Protein AF-A0AA89C8Y2-F1 (afdb_monome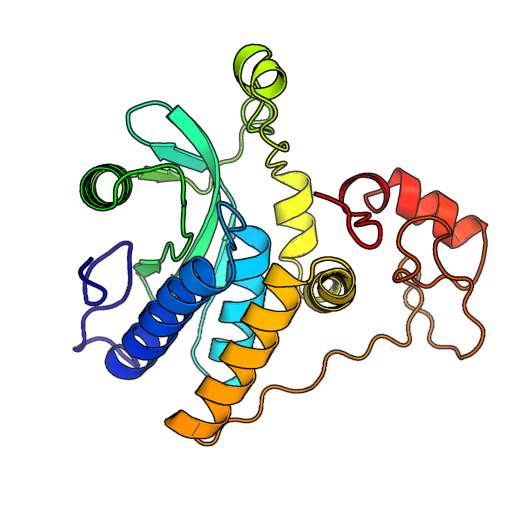r_lite)

InterPro domains:
  IPR002893 Zinc finger, MYND-type [PF01753] (184-223)
  IPR002893 Zinc finger, MYND-type [PS01360] (184-223)
  IPR002893 Zinc finger, MYND-type [PS50865] (184-223)

pLDDT: mean 87.81, std 13.26, range [38.62, 98.56]

Secondary structure (DSSP, 8-state):
--TTSTTT---TTSTTHHHHHHHHHHHHHHHHHTT--S-HHHHHHHHHHHHHHTT---EEEEEEEEETTEEEEEEEEEETTEEE-----TTS-HHHHHHHHHT-EEE----GGGSBS-SHHHHTTT----BHHHHHHHTSHHHHHHHHHHGGG-HHHHHHHHHHHHHHHHHH-PPPPP----B-TTT--B-S-PEEPTTTS--EESSHHHHHHHIIIIIHHH---TT--

Foldseek 3Di:
DDQCDPQQHHNPPDVCRVVGSVLLVLLLVLCVVLVVAPVQLLSVLLVVLLCVLVVFDKAKAWDWKQFPNDIATGIWMDRPNYTYRSGHHPVADPVRVVVRRVPMDDDSDHDPVRQWPDDPVSVVVVDQIPGVVCSVQCRPPLNSLVLLLLCVQVVSSVSSSVVSQVCSCVPPVGHRDDRDDQAQPQPRDGDDDWDADPFQSRHTHPDPVSVVVCCVVPCVPVRRGRPDD

Sequence (229 aa):
MNFNKFPFGLPEKERDGIQVTRILRRSFELQAQNNVSNACGFVNIILMRCFEASEIEVQSVYGTVDLCGLQMPHVWLRIHDHIVDNTYCEDIPTDMFIMMKEGAKYGDEIRESQLYLGDQVTQNAGIDDHNIRIFQWMLRPENSQKCLHLLKNKIQLRRYFEEMCIFMKKQFGIDIPEVTYKKCWACEKIGDDFKVCGKCKIAKYCSRNCQRNDWKQLHKEICLAPNSW

Radius of gyration: 17.88 Å; chains: 1; bounding box: 48×31×51 Å

Organism: Pinctada imbricata (NCBI:txid66713)

Structure (mmCIF, N/CA/C/O backbone):
data_AF-A0AA89C8Y2-F1
#
_entry.id   AF-A0AA89C8Y2-F1
#
loop_
_atom_site.group_PDB
_atom_site.id
_atom_site.type_symbol
_atom_site.label_atom_id
_atom_site.label_alt_id
_atom_site.label_comp_id
_atom_site.label_asym_id
_atom_site.label_entity_id
_atom_site.label_seq_id
_atom_site.pdbx_PDB_ins_code
_atom_site.Cartn_x
_atom_site.Cartn_y
_atom_site.Cartn_z
_atom_site.occupancy
_atom_site.B_iso_or_equiv
_atom_site.auth_seq_id
_atom_site.auth_comp_id
_atom_site.auth_asym_id
_atom_site.auth_atom_id
_atom_site.pdbx_PDB_model_num
ATOM 1 N N . MET A 1 1 ? 13.429 4.222 -15.329 1.00 82.94 1 MET A N 1
ATOM 2 C CA . MET A 1 1 ? 12.976 2.934 -14.758 1.00 82.94 1 MET A CA 1
ATOM 3 C C . MET A 1 1 ? 12.195 2.161 -15.810 1.00 82.94 1 MET A C 1
ATOM 5 O O . MET A 1 1 ? 11.358 2.762 -16.476 1.00 82.94 1 MET A O 1
ATOM 9 N N . ASN A 1 2 ? 12.488 0.872 -16.003 1.00 86.69 2 ASN A N 1
ATOM 10 C CA . ASN A 1 2 ? 11.806 0.041 -16.997 1.00 86.69 2 ASN A CA 1
ATOM 11 C C . ASN A 1 2 ? 10.760 -0.854 -16.316 1.00 86.69 2 ASN A C 1
ATOM 13 O O . ASN A 1 2 ? 11.114 -1.863 -15.718 1.00 86.69 2 ASN A O 1
ATOM 17 N N . PHE A 1 3 ? 9.481 -0.492 -16.435 1.00 88.25 3 PHE A N 1
ATOM 18 C CA . PHE A 1 3 ? 8.366 -1.254 -15.856 1.00 88.25 3 PHE A CA 1
ATOM 19 C C . PHE A 1 3 ? 8.020 -2.535 -16.632 1.00 88.25 3 PHE A C 1
ATOM 21 O O . PHE A 1 3 ? 7.189 -3.301 -16.172 1.00 88.25 3 PHE A O 1
ATOM 28 N N . ASN A 1 4 ? 8.681 -2.804 -17.762 1.00 83.12 4 ASN A N 1
ATOM 29 C CA . ASN A 1 4 ? 8.547 -4.067 -18.496 1.00 83.12 4 ASN A CA 1
ATOM 30 C C . ASN A 1 4 ? 9.551 -5.134 -18.014 1.00 83.12 4 ASN A C 1
ATOM 32 O O . ASN A 1 4 ? 9.764 -6.146 -18.682 1.00 83.12 4 ASN A O 1
ATOM 36 N N . LYS A 1 5 ? 10.229 -4.875 -16.889 1.00 85.06 5 LYS A N 1
ATOM 37 C CA . LYS A 1 5 ? 11.310 -5.689 -16.330 1.00 85.06 5 LYS A CA 1
ATOM 38 C C . LYS A 1 5 ? 11.175 -5.786 -14.805 1.00 85.06 5 LYS A C 1
ATOM 40 O O . LYS A 1 5 ? 10.811 -4.823 -14.130 1.00 85.06 5 LYS A O 1
ATOM 45 N N . PHE A 1 6 ? 11.572 -6.941 -14.277 1.00 78.75 6 PHE A N 1
ATOM 46 C CA . PHE A 1 6 ? 11.796 -7.182 -12.852 1.00 78.75 6 PHE A CA 1
ATOM 47 C C . PHE A 1 6 ? 12.869 -6.237 -12.251 1.00 78.75 6 PHE A C 1
ATOM 49 O O . PHE A 1 6 ? 13.898 -6.017 -12.897 1.00 78.75 6 PHE A O 1
ATOM 56 N N . PRO A 1 7 ? 12.700 -5.729 -11.013 1.00 85.88 7 PRO A N 1
ATOM 57 C CA . PRO A 1 7 ? 11.555 -5.913 -10.108 1.00 85.88 7 PRO A CA 1
ATOM 58 C C . PRO A 1 7 ? 10.440 -4.872 -10.282 1.00 85.88 7 PRO A C 1
ATOM 60 O O . PRO A 1 7 ? 9.533 -4.810 -9.463 1.00 85.88 7 PRO A O 1
ATOM 63 N N . PHE A 1 8 ? 10.484 -4.016 -11.302 1.00 90.06 8 PHE A N 1
ATOM 64 C CA . PHE A 1 8 ? 9.584 -2.858 -11.385 1.00 90.06 8 PHE A CA 1
ATOM 65 C C . PHE A 1 8 ? 8.209 -3.179 -11.984 1.00 90.06 8 PHE A C 1
ATOM 67 O O . PHE A 1 8 ? 7.240 -2.478 -11.690 1.00 90.06 8 PHE A O 1
ATOM 74 N N . GLY A 1 9 ? 8.107 -4.220 -12.811 1.00 90.19 9 GLY A N 1
ATOM 75 C CA . GLY A 1 9 ? 6.840 -4.690 -13.368 1.00 90.19 9 GLY A CA 1
ATOM 76 C C . GLY A 1 9 ? 6.978 -5.962 -14.198 1.00 90.19 9 GLY A C 1
ATOM 77 O O . GLY A 1 9 ? 7.887 -6.760 -13.960 1.00 90.19 9 GLY A O 1
ATOM 78 N N . LEU A 1 10 ? 6.059 -6.164 -15.145 1.00 91.38 10 LEU A N 1
ATOM 79 C CA . LEU A 1 10 ? 5.932 -7.399 -15.921 1.00 91.38 10 LEU A CA 1
ATOM 80 C C . LEU A 1 10 ? 6.263 -7.175 -17.401 1.00 91.38 10 LEU A C 1
ATOM 82 O O . LEU A 1 10 ? 5.907 -6.130 -17.953 1.00 91.38 10 LEU A O 1
ATOM 86 N N . PRO A 1 11 ? 6.880 -8.153 -18.087 1.00 90.62 11 PRO A N 1
ATOM 87 C CA . PRO A 1 11 ? 6.985 -8.118 -19.541 1.00 90.62 11 PRO A CA 1
ATOM 88 C C . PRO A 1 11 ? 5.600 -8.004 -20.198 1.00 90.62 11 PRO A C 1
ATOM 90 O O . PRO A 1 11 ? 4.658 -8.675 -19.794 1.00 90.62 11 PRO A O 1
ATOM 93 N N . GLU A 1 12 ? 5.474 -7.206 -21.262 1.00 91.25 12 GLU A N 1
ATOM 94 C CA . GLU A 1 12 ? 4.179 -6.965 -21.936 1.00 91.25 12 GLU A CA 1
ATOM 95 C C . GLU A 1 12 ? 3.529 -8.232 -22.507 1.00 91.25 12 GLU A C 1
ATOM 97 O O . GLU A 1 12 ? 2.313 -8.286 -22.661 1.00 91.25 12 GLU A O 1
ATOM 102 N N . LYS A 1 13 ? 4.348 -9.241 -22.819 1.00 91.50 13 LYS A N 1
ATOM 103 C CA . LYS A 1 13 ? 3.910 -10.547 -23.321 1.00 91.50 13 LYS A CA 1
ATOM 104 C C . LYS A 1 13 ? 3.278 -11.441 -22.248 1.00 91.50 13 LYS A C 1
ATOM 106 O O . LYS A 1 13 ? 2.675 -12.447 -22.608 1.00 91.50 13 LYS A O 1
ATOM 111 N N . GLU A 1 14 ? 3.466 -11.121 -20.968 1.00 92.44 14 GLU A N 1
ATOM 112 C CA . GLU A 1 14 ? 2.855 -11.878 -19.879 1.00 92.44 14 GLU A CA 1
ATOM 113 C C . GLU A 1 14 ? 1.355 -11.609 -19.815 1.00 92.44 14 GLU A C 1
ATOM 115 O O . GLU A 1 14 ? 0.862 -10.557 -20.239 1.00 92.44 14 GLU A O 1
ATOM 120 N N . ARG A 1 15 ? 0.622 -12.557 -19.231 1.00 91.38 15 ARG A N 1
ATOM 121 C CA . ARG A 1 15 ? -0.800 -12.378 -18.945 1.00 91.38 15 ARG A CA 1
ATOM 122 C C . ARG A 1 15 ? -0.998 -11.107 -18.110 1.00 91.38 15 ARG A C 1
ATOM 124 O O . ARG A 1 15 ? -0.345 -10.922 -17.086 1.00 91.38 15 ARG A O 1
ATOM 131 N N . ASP A 1 16 ? -1.890 -10.235 -18.576 1.00 93.94 16 ASP A N 1
ATOM 132 C CA . ASP A 1 16 ? -2.205 -8.928 -17.980 1.00 93.94 16 ASP A CA 1
ATOM 133 C C . ASP A 1 16 ? -1.027 -7.929 -17.949 1.00 93.94 16 ASP A C 1
ATOM 135 O O . ASP A 1 16 ? -1.159 -6.833 -17.401 1.00 93.94 16 ASP A O 1
ATOM 139 N N . GLY A 1 17 ? 0.109 -8.247 -18.588 1.00 93.69 17 GLY A N 1
ATOM 140 C CA . GLY A 1 17 ? 1.365 -7.500 -18.475 1.00 93.69 17 GLY A CA 1
ATOM 141 C C . GLY A 1 17 ? 1.232 -6.015 -18.813 1.00 93.69 17 GLY A C 1
ATOM 142 O O . GLY A 1 17 ? 1.700 -5.163 -18.061 1.00 93.69 17 GLY A O 1
ATOM 143 N N . ILE A 1 18 ? 0.508 -5.672 -19.885 1.00 95.00 18 ILE A N 1
ATOM 144 C CA . ILE A 1 18 ? 0.257 -4.271 -20.269 1.00 95.00 18 ILE A CA 1
ATOM 145 C C . ILE A 1 18 ? -0.523 -3.522 -19.177 1.00 95.00 18 ILE A C 1
ATOM 147 O O . ILE A 1 18 ? -0.172 -2.393 -18.823 1.00 95.00 18 ILE A O 1
ATOM 151 N N . GLN A 1 19 ? -1.589 -4.124 -18.641 1.00 96.31 19 GLN A N 1
ATOM 152 C CA . GLN A 1 19 ? -2.424 -3.495 -17.616 1.00 96.31 19 GLN A CA 1
ATOM 153 C C . GLN A 1 19 ? -1.658 -3.356 -16.299 1.00 96.31 19 GLN A C 1
ATOM 155 O O . GLN A 1 19 ? -1.618 -2.261 -15.734 1.00 96.31 19 GLN A O 1
ATOM 160 N N . VAL A 1 20 ? -0.985 -4.424 -15.860 1.00 96.50 20 VAL A N 1
ATOM 161 C CA . VAL A 1 20 ? -0.157 -4.440 -14.648 1.00 96.50 20 VAL A CA 1
ATOM 162 C C . VAL A 1 20 ? 0.926 -3.367 -14.718 1.00 96.50 20 VAL A C 1
ATOM 164 O O . VAL A 1 20 ? 1.011 -2.524 -13.827 1.00 96.50 20 VAL A O 1
ATOM 167 N N . THR A 1 21 ? 1.688 -3.308 -15.809 1.00 95.69 21 THR A N 1
ATOM 168 C CA . THR A 1 21 ? 2.731 -2.294 -16.020 1.00 95.69 21 THR A CA 1
ATOM 169 C C . THR A 1 21 ? 2.174 -0.873 -15.966 1.00 95.69 21 THR A C 1
ATOM 171 O O . THR A 1 21 ? 2.805 0.014 -15.385 1.00 95.69 21 THR A O 1
ATOM 174 N N . ARG A 1 22 ? 0.982 -0.623 -16.529 1.00 97.19 22 ARG A N 1
ATOM 175 C CA . ARG A 1 22 ? 0.342 0.703 -16.458 1.00 97.19 22 ARG A CA 1
ATOM 176 C C . ARG A 1 22 ? -0.067 1.071 -15.031 1.00 97.19 22 ARG A C 1
ATOM 178 O O . ARG A 1 22 ? 0.151 2.215 -14.636 1.00 97.19 22 ARG A O 1
ATOM 185 N N . ILE A 1 23 ? -0.613 0.126 -14.264 1.00 98.19 23 ILE A N 1
ATOM 186 C CA . ILE A 1 23 ? -0.983 0.329 -12.854 1.00 98.19 23 ILE A CA 1
ATOM 187 C C . ILE A 1 23 ? 0.263 0.609 -12.007 1.00 98.19 23 ILE A C 1
ATOM 189 O O . ILE A 1 23 ? 0.304 1.608 -11.290 1.00 98.19 23 ILE A O 1
ATOM 193 N N . LEU A 1 24 ? 1.301 -0.222 -12.133 1.00 97.62 24 LEU A N 1
ATOM 194 C CA . LEU A 1 24 ? 2.548 -0.101 -11.373 1.00 97.62 24 LEU A CA 1
ATOM 195 C C . LEU A 1 24 ? 3.297 1.195 -11.681 1.00 97.62 24 LEU A C 1
ATOM 197 O O . LEU A 1 24 ? 3.776 1.860 -10.763 1.00 97.62 24 LEU A O 1
ATOM 201 N N . ARG A 1 25 ? 3.373 1.586 -12.958 1.00 97.12 25 ARG A N 1
ATOM 202 C CA . ARG A 1 25 ? 3.985 2.859 -13.351 1.00 97.12 25 ARG A CA 1
ATOM 203 C C . ARG A 1 25 ? 3.249 4.030 -12.719 1.00 97.12 25 ARG A C 1
ATOM 205 O O . ARG A 1 25 ? 3.882 4.896 -12.120 1.00 97.12 25 ARG A O 1
ATOM 212 N N . ARG A 1 26 ? 1.916 4.041 -12.821 1.00 98.25 26 ARG A N 1
ATOM 213 C CA . ARG A 1 26 ? 1.128 5.136 -12.261 1.00 98.25 26 ARG A CA 1
ATOM 214 C C . ARG A 1 26 ? 1.252 5.203 -10.746 1.00 98.25 26 ARG A C 1
ATOM 216 O O . ARG A 1 26 ? 1.393 6.292 -10.203 1.00 98.25 26 ARG A O 1
ATOM 223 N N . SER A 1 27 ? 1.214 4.056 -10.077 1.00 98.19 27 SER A N 1
ATOM 224 C CA . SER A 1 27 ? 1.409 3.983 -8.634 1.00 98.19 27 SER A CA 1
ATOM 225 C C . SER A 1 27 ? 2.745 4.596 -8.218 1.00 98.19 27 SER A C 1
ATOM 227 O O . SER A 1 27 ? 2.766 5.449 -7.334 1.00 98.19 27 SER A O 1
ATOM 229 N N . PHE A 1 28 ? 3.836 4.248 -8.903 1.00 96.62 28 PHE A N 1
ATOM 230 C CA . PHE A 1 28 ? 5.165 4.789 -8.618 1.00 96.62 28 PHE A CA 1
ATOM 231 C C . PHE A 1 28 ? 5.242 6.313 -8.821 1.00 96.62 28 PHE A C 1
ATOM 233 O O . PHE A 1 28 ? 5.772 7.032 -7.977 1.00 96.62 28 PHE A O 1
ATOM 240 N N . GLU A 1 29 ? 4.666 6.834 -9.910 1.00 96.81 29 GLU A N 1
ATOM 241 C CA . GLU A 1 29 ? 4.583 8.282 -10.161 1.00 96.81 29 GLU A CA 1
ATOM 242 C C . GLU A 1 29 ? 3.800 9.015 -9.066 1.00 96.81 29 GLU A C 1
ATOM 244 O O . GLU A 1 29 ? 4.216 10.079 -8.606 1.00 96.81 29 GLU A O 1
ATOM 249 N N . LEU A 1 30 ? 2.660 8.454 -8.651 1.00 98.06 30 LEU A N 1
ATOM 250 C CA . LEU A 1 30 ? 1.815 9.056 -7.626 1.00 98.06 30 LEU A CA 1
ATOM 251 C C . LEU A 1 30 ? 2.454 8.996 -6.240 1.00 98.06 30 LEU A C 1
ATOM 253 O O . LEU A 1 30 ? 2.223 9.903 -5.443 1.00 98.06 30 LEU A O 1
ATOM 257 N N . GLN A 1 31 ? 3.265 7.975 -5.954 1.00 96.44 31 GLN A N 1
ATOM 258 C CA . GLN A 1 31 ? 4.054 7.938 -4.727 1.00 96.44 31 GLN A CA 1
ATOM 259 C C . GLN A 1 31 ? 4.996 9.142 -4.657 1.00 96.44 31 GLN A C 1
ATOM 261 O O . GLN A 1 31 ? 4.961 9.876 -3.672 1.00 96.44 31 GLN A O 1
ATOM 266 N N . ALA A 1 32 ? 5.754 9.404 -5.725 1.00 94.62 32 ALA A N 1
ATOM 267 C C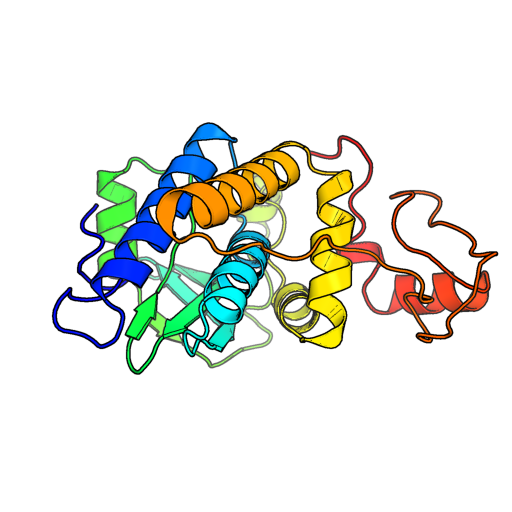A . ALA A 1 32 ? 6.638 10.565 -5.797 1.00 94.62 32 ALA A CA 1
ATOM 268 C C . ALA A 1 32 ? 5.865 11.894 -5.705 1.00 94.62 32 ALA A C 1
ATOM 270 O O . ALA A 1 32 ? 6.230 12.767 -4.928 1.00 94.62 32 ALA A O 1
ATOM 271 N N . GLN A 1 33 ? 4.750 12.040 -6.430 1.00 96.56 33 GLN A N 1
ATOM 272 C CA . GLN A 1 33 ? 3.933 13.268 -6.420 1.00 96.56 33 GLN A CA 1
ATOM 273 C C . GLN A 1 33 ? 3.308 13.580 -5.055 1.00 96.56 33 GLN A C 1
ATOM 275 O O . GLN A 1 33 ? 3.073 14.744 -4.732 1.00 96.56 33 GLN A O 1
ATOM 280 N N . ASN A 1 34 ? 3.016 12.546 -4.264 1.00 94.12 34 ASN A N 1
ATOM 281 C CA . ASN A 1 34 ? 2.391 12.686 -2.954 1.00 94.12 34 ASN A CA 1
ATOM 282 C C . ASN A 1 34 ? 3.391 12.599 -1.794 1.00 94.12 34 ASN A C 1
ATOM 284 O O . ASN A 1 34 ? 2.948 12.619 -0.647 1.00 94.12 34 ASN A O 1
ATOM 288 N N . ASN A 1 35 ? 4.701 12.520 -2.054 1.00 91.56 35 ASN A N 1
ATOM 289 C CA . ASN A 1 35 ? 5.744 12.316 -1.040 1.00 91.56 35 ASN A CA 1
ATOM 290 C C . ASN A 1 35 ? 5.492 11.054 -0.189 1.00 91.56 35 ASN A C 1
ATOM 292 O O . ASN A 1 35 ? 5.562 11.067 1.041 1.00 91.56 35 ASN A O 1
ATOM 296 N N . VAL A 1 36 ? 5.124 9.954 -0.848 1.00 91.06 36 VAL A N 1
ATOM 297 C CA . VAL A 1 36 ? 4.985 8.625 -0.241 1.00 91.06 36 VAL A CA 1
ATOM 298 C C . VAL A 1 36 ? 6.297 7.871 -0.448 1.00 91.06 36 VAL A C 1
ATOM 300 O O . VAL A 1 36 ? 6.448 7.108 -1.398 1.00 91.06 36 VAL A O 1
ATOM 303 N N . SER A 1 37 ? 7.259 8.114 0.439 1.00 90.12 37 SER A N 1
ATOM 304 C CA . SER A 1 37 ? 8.569 7.454 0.440 1.00 90.12 37 SER A CA 1
ATOM 305 C C . SER A 1 37 ? 8.587 6.284 1.427 1.00 90.12 37 SER A C 1
ATOM 307 O O . SER A 1 37 ? 8.000 6.365 2.505 1.00 90.12 37 SER A O 1
ATOM 309 N N . ASN A 1 38 ? 9.250 5.186 1.055 1.00 88.38 38 ASN A N 1
ATOM 310 C CA . ASN A 1 38 ? 9.541 4.034 1.914 1.00 88.38 38 ASN A CA 1
ATOM 311 C C . ASN A 1 38 ? 8.311 3.396 2.609 1.00 88.38 38 ASN A C 1
ATOM 313 O O . ASN A 1 38 ? 8.406 2.821 3.691 1.00 88.38 38 ASN A O 1
ATOM 317 N N . ALA A 1 39 ? 7.135 3.468 1.977 1.00 89.88 39 ALA A N 1
ATOM 318 C CA . ALA A 1 39 ? 5.861 3.019 2.547 1.00 89.88 39 ALA A CA 1
ATOM 319 C C . ALA A 1 39 ? 5.381 1.671 1.970 1.00 89.88 39 ALA A C 1
ATOM 321 O O . ALA A 1 39 ? 4.192 1.504 1.675 1.00 89.88 39 ALA A O 1
ATOM 322 N N . CYS A 1 40 ? 6.293 0.707 1.792 1.00 92.25 40 CYS A N 1
ATOM 323 C CA . CYS A 1 40 ? 6.055 -0.534 1.040 1.00 92.25 40 CYS A CA 1
ATOM 324 C C . CYS A 1 40 ? 4.792 -1.298 1.477 1.00 92.25 40 CYS A C 1
ATOM 326 O O . CYS A 1 40 ? 4.032 -1.750 0.621 1.00 92.25 40 CYS A O 1
ATOM 328 N N . GLY A 1 41 ? 4.494 -1.367 2.779 1.00 91.56 41 GLY A N 1
ATOM 329 C CA . GLY A 1 41 ? 3.279 -2.010 3.290 1.00 91.56 41 GLY A CA 1
ATOM 330 C C . GLY A 1 41 ? 1.983 -1.345 2.805 1.00 91.56 41 GLY A C 1
ATOM 331 O O . GLY A 1 41 ? 1.081 -2.024 2.316 1.00 91.56 41 GLY A O 1
ATOM 332 N N . PHE A 1 42 ? 1.881 -0.014 2.886 1.00 92.25 42 PHE A N 1
ATOM 333 C CA . PHE A 1 42 ? 0.689 0.707 2.422 1.00 92.25 42 PHE A CA 1
ATOM 334 C C . PHE A 1 42 ? 0.570 0.717 0.899 1.00 92.25 42 PHE A C 1
ATOM 336 O O . PHE A 1 42 ? -0.533 0.555 0.375 1.00 92.25 42 PHE A O 1
ATOM 343 N N . VAL A 1 43 ? 1.696 0.858 0.195 1.00 95.06 43 VAL A N 1
ATOM 344 C CA . VAL A 1 43 ? 1.750 0.775 -1.270 1.00 95.06 43 VAL A CA 1
ATOM 345 C C . VAL A 1 43 ? 1.225 -0.578 -1.742 1.00 95.06 43 VAL A C 1
ATOM 347 O O . VAL A 1 43 ? 0.342 -0.611 -2.599 1.00 95.06 43 VAL A O 1
ATOM 350 N N . ASN A 1 44 ? 1.673 -1.675 -1.122 1.00 95.81 44 ASN A N 1
ATOM 351 C CA . ASN A 1 44 ? 1.188 -3.019 -1.428 1.00 95.81 44 ASN A CA 1
ATOM 352 C C . ASN A 1 44 ? -0.316 -3.161 -1.178 1.00 95.81 44 ASN A C 1
ATOM 354 O O . ASN A 1 44 ? -1.018 -3.652 -2.049 1.00 95.81 44 ASN A O 1
ATOM 358 N N . ILE A 1 45 ? -0.848 -2.690 -0.045 1.00 95.19 45 ILE A N 1
ATOM 359 C CA . ILE A 1 45 ? -2.294 -2.785 0.238 1.00 95.19 45 ILE A CA 1
ATOM 360 C C . ILE A 1 45 ? -3.132 -2.032 -0.806 1.00 95.19 45 ILE A C 1
ATOM 362 O O . ILE A 1 45 ? -4.186 -2.513 -1.225 1.00 95.19 45 ILE A O 1
ATOM 366 N N . ILE A 1 46 ? -2.673 -0.855 -1.235 1.00 96.19 46 ILE A N 1
ATOM 367 C CA . ILE A 1 46 ? -3.359 -0.054 -2.256 1.00 96.19 46 ILE A CA 1
ATOM 368 C C . ILE A 1 46 ? -3.290 -0.742 -3.626 1.00 96.19 46 ILE A C 1
ATOM 370 O O . ILE A 1 46 ? -4.296 -0.796 -4.332 1.00 96.19 46 ILE A O 1
ATOM 374 N N . LEU A 1 47 ? -2.138 -1.306 -3.993 1.00 97.31 47 LEU A N 1
ATOM 375 C CA . LEU A 1 47 ? -1.979 -2.051 -5.241 1.00 97.31 47 LEU A CA 1
ATOM 376 C C . LEU A 1 47 ? -2.799 -3.344 -5.257 1.00 97.31 47 LEU A C 1
ATOM 378 O O . LEU A 1 47 ? -3.487 -3.592 -6.242 1.00 97.31 47 LEU A O 1
ATOM 382 N N . MET A 1 48 ? -2.807 -4.110 -4.161 1.00 96.25 48 MET A N 1
ATOM 383 C CA . MET A 1 48 ? -3.652 -5.301 -3.999 1.00 96.25 48 MET A CA 1
ATOM 384 C C . MET A 1 48 ? -5.116 -4.970 -4.291 1.00 96.25 48 MET A C 1
ATOM 386 O O . MET A 1 48 ? -5.737 -5.642 -5.102 1.00 96.25 48 MET A O 1
ATOM 390 N N . ARG A 1 49 ? -5.641 -3.862 -3.748 1.00 95.75 49 ARG A N 1
ATOM 391 C CA . ARG A 1 49 ? -7.005 -3.388 -4.050 1.00 95.75 49 ARG A CA 1
ATOM 392 C C . ARG A 1 49 ? -7.233 -3.101 -5.532 1.00 95.75 49 ARG A C 1
ATOM 394 O O . ARG A 1 49 ? -8.312 -3.386 -6.044 1.00 95.75 49 ARG A O 1
ATOM 401 N N . CYS A 1 50 ? -6.252 -2.500 -6.204 1.00 97.69 50 CYS A N 1
ATOM 402 C CA . CYS A 1 50 ? -6.351 -2.198 -7.631 1.00 97.69 50 CYS A CA 1
ATOM 403 C C . CYS A 1 50 ? -6.379 -3.482 -8.469 1.00 97.69 50 CYS A C 1
ATOM 405 O O . CYS A 1 50 ? -7.182 -3.584 -9.395 1.00 97.69 50 CYS A O 1
ATOM 407 N N . PHE A 1 51 ? -5.530 -4.456 -8.138 1.00 97.25 51 PHE A N 1
ATOM 408 C CA . PHE A 1 51 ? -5.447 -5.732 -8.846 1.00 97.25 51 PHE A CA 1
ATOM 409 C C . PHE A 1 51 ? -6.648 -6.635 -8.565 1.00 97.25 51 PHE A C 1
ATOM 411 O O . PHE A 1 51 ? -7.236 -7.140 -9.515 1.00 97.25 51 PHE A O 1
ATOM 418 N N . GLU A 1 52 ? -7.099 -6.731 -7.311 1.00 95.25 52 GLU A N 1
ATOM 419 C CA . GLU A 1 52 ? -8.330 -7.437 -6.929 1.00 95.25 52 GLU A CA 1
ATOM 420 C C . GLU A 1 52 ? -9.545 -6.895 -7.695 1.00 95.25 52 GLU A C 1
ATOM 422 O O . GLU A 1 52 ? -10.304 -7.664 -8.277 1.00 95.25 52 GLU A O 1
ATOM 427 N N . ALA A 1 53 ? -9.707 -5.567 -7.759 1.00 96.81 53 ALA A N 1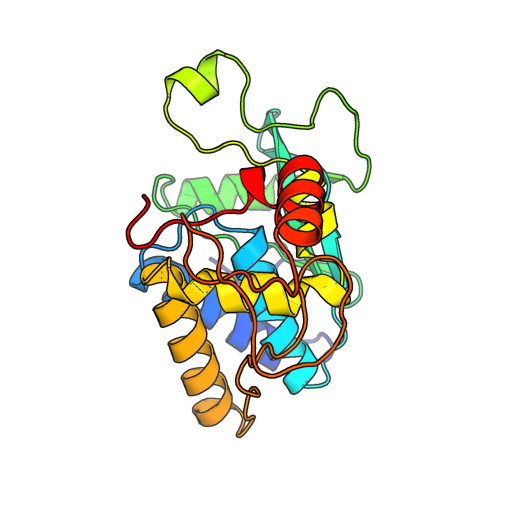
ATOM 428 C CA . ALA A 1 53 ? -10.792 -4.935 -8.515 1.00 96.81 53 ALA A CA 1
ATOM 429 C C . ALA A 1 53 ? -10.663 -5.117 -10.041 1.00 96.81 53 ALA A C 1
ATOM 431 O O . ALA A 1 53 ? -11.632 -4.904 -10.764 1.00 96.81 53 ALA A O 1
ATOM 432 N N . SER A 1 54 ? -9.474 -5.491 -10.520 1.00 97.00 54 SER A N 1
ATOM 433 C CA . SER A 1 54 ? -9.195 -5.803 -11.926 1.00 97.00 54 SER A CA 1
ATOM 434 C C . SER A 1 54 ? -9.216 -7.301 -12.223 1.00 97.00 54 SER A C 1
ATOM 436 O O . SER A 1 54 ? -8.860 -7.678 -13.333 1.00 97.00 54 SER A O 1
ATOM 438 N N . GLU A 1 55 ? -9.576 -8.143 -11.247 1.00 96.81 55 GLU A N 1
ATOM 439 C CA . GLU A 1 55 ? -9.543 -9.609 -11.360 1.00 96.81 55 GLU A CA 1
ATOM 440 C C . GLU A 1 55 ? -8.149 -10.168 -11.724 1.00 96.81 55 GLU A C 1
ATOM 442 O O . GLU A 1 55 ? -8.022 -11.259 -12.279 1.00 96.81 55 GLU A O 1
ATOM 447 N N . ILE A 1 56 ? -7.087 -9.424 -11.390 1.00 96.31 56 ILE A N 1
ATOM 448 C CA . ILE A 1 56 ? -5.695 -9.835 -11.592 1.00 96.31 56 ILE A CA 1
ATOM 449 C C . ILE A 1 56 ? -5.234 -10.594 -10.350 1.00 96.31 56 ILE A C 1
ATOM 451 O O . ILE A 1 56 ? -5.264 -10.066 -9.236 1.00 96.31 56 ILE A O 1
ATOM 455 N N . GLU A 1 57 ? -4.777 -11.829 -10.550 1.00 96.00 57 GLU A N 1
ATOM 456 C CA . GLU A 1 57 ? -4.230 -12.655 -9.479 1.00 96.00 57 GLU A CA 1
ATOM 457 C C . GLU A 1 57 ? -2.904 -12.075 -8.981 1.00 96.00 57 GLU A C 1
ATOM 459 O O . GLU A 1 57 ? -1.945 -11.900 -9.735 1.00 96.00 57 GLU A O 1
ATOM 464 N N . VAL A 1 58 ? -2.853 -11.765 -7.690 1.00 96.06 58 VAL A N 1
ATOM 465 C CA . VAL A 1 58 ? -1.674 -11.204 -7.040 1.00 96.06 58 VAL A CA 1
ATOM 466 C C . VAL A 1 58 ? -1.593 -11.693 -5.602 1.00 96.06 58 VAL A C 1
ATOM 468 O O . VAL A 1 58 ? -2.600 -11.836 -4.908 1.00 96.06 58 VAL A O 1
ATOM 471 N N . GLN A 1 59 ? -0.372 -11.920 -5.135 1.00 95.44 59 GLN A N 1
ATOM 472 C CA . GLN A 1 59 ? -0.074 -12.221 -3.747 1.00 95.44 59 GLN A CA 1
ATOM 473 C C . GLN A 1 59 ? 0.789 -11.107 -3.157 1.00 95.44 59 GLN A C 1
ATOM 475 O O . GLN A 1 59 ? 1.795 -10.715 -3.743 1.00 95.44 59 GLN A O 1
ATOM 480 N N . SER A 1 60 ? 0.436 -10.633 -1.965 1.00 93.88 60 SER A N 1
ATOM 481 C CA . SER A 1 60 ? 1.346 -9.810 -1.168 1.00 93.88 60 SER A CA 1
ATOM 482 C C . SER A 1 60 ? 2.282 -10.708 -0.363 1.00 93.88 60 SER A C 1
ATOM 484 O O . SER A 1 60 ? 1.830 -11.631 0.321 1.00 93.88 60 SER A O 1
ATOM 486 N N . VAL A 1 61 ? 3.581 -10.443 -0.455 1.00 93.62 61 VAL A N 1
ATOM 487 C CA . VAL A 1 61 ? 4.646 -11.205 0.197 1.00 93.62 61 VAL A CA 1
ATOM 488 C C . VAL A 1 61 ? 5.441 -10.261 1.089 1.00 93.62 61 VAL A C 1
ATOM 490 O O . VAL A 1 61 ? 5.743 -9.129 0.716 1.00 93.62 61 VAL A O 1
ATOM 493 N N . TYR A 1 62 ? 5.778 -10.728 2.284 1.00 91.44 62 TYR A N 1
ATOM 494 C CA . TYR A 1 62 ? 6.685 -10.048 3.196 1.00 91.44 62 TYR A CA 1
ATOM 495 C C . TYR A 1 62 ? 7.842 -10.982 3.528 1.00 91.44 62 TYR A C 1
ATOM 497 O O . TYR A 1 62 ? 7.670 -12.197 3.612 1.00 91.44 62 TYR A O 1
ATOM 505 N N . GLY A 1 63 ? 9.010 -10.403 3.751 1.00 91.25 63 GLY A N 1
ATOM 506 C CA . GLY A 1 63 ? 10.219 -11.153 4.045 1.00 91.25 63 GLY A CA 1
ATOM 507 C C . GLY A 1 63 ? 11.392 -10.203 4.167 1.00 91.25 63 GLY A C 1
ATOM 508 O O . GLY A 1 63 ? 11.238 -9.086 4.668 1.00 91.25 63 GLY A O 1
ATOM 509 N N . THR A 1 64 ? 12.551 -10.632 3.688 1.00 89.44 64 THR A N 1
ATOM 510 C CA . THR A 1 64 ? 13.760 -9.814 3.665 1.00 89.44 64 THR A CA 1
ATOM 511 C C . THR A 1 64 ? 14.168 -9.469 2.243 1.00 89.44 64 THR A C 1
ATOM 513 O O . THR A 1 64 ? 14.063 -10.286 1.328 1.00 89.44 64 THR A O 1
ATOM 516 N N . VAL A 1 65 ? 14.638 -8.241 2.054 1.00 89.31 65 VAL A N 1
ATOM 517 C CA . VAL A 1 65 ? 15.342 -7.826 0.842 1.00 89.31 65 VAL A CA 1
ATOM 518 C C . VAL A 1 65 ? 16.792 -7.534 1.203 1.00 89.31 65 VAL A C 1
ATOM 520 O O . VAL A 1 65 ? 17.064 -6.831 2.173 1.00 89.31 65 VAL A O 1
ATOM 523 N N . ASP A 1 66 ? 17.718 -8.106 0.444 1.00 89.75 66 ASP A N 1
ATOM 524 C CA . ASP A 1 66 ? 19.145 -7.805 0.494 1.00 89.75 66 ASP A CA 1
ATOM 525 C C . ASP A 1 66 ? 19.454 -6.771 -0.591 1.00 89.75 66 ASP A C 1
ATOM 527 O O . ASP A 1 66 ? 19.357 -7.060 -1.789 1.00 89.75 66 ASP A O 1
ATOM 531 N N . LEU A 1 67 ? 19.788 -5.558 -0.157 1.00 87.00 67 LEU A N 1
ATOM 532 C CA . LEU A 1 67 ? 20.213 -4.455 -1.006 1.00 87.00 67 LEU A CA 1
ATOM 533 C C . LEU A 1 67 ? 21.700 -4.206 -0.759 1.00 87.00 67 LEU A C 1
ATOM 535 O O . LEU A 1 67 ? 22.078 -3.568 0.221 1.00 87.00 67 LEU A O 1
ATOM 539 N N . CYS A 1 68 ? 22.549 -4.707 -1.657 1.00 85.62 68 CYS A N 1
ATOM 540 C CA . CYS A 1 68 ? 24.005 -4.536 -1.584 1.00 85.62 68 CYS A CA 1
ATOM 541 C C . CYS A 1 68 ? 24.630 -5.024 -0.256 1.00 85.62 68 CYS A C 1
ATOM 543 O O . CYS A 1 68 ? 25.554 -4.398 0.261 1.00 85.62 68 CYS A O 1
ATOM 545 N N . GLY A 1 69 ? 24.142 -6.138 0.297 1.00 82.12 69 GLY A N 1
ATOM 546 C CA . GLY A 1 69 ? 24.600 -6.728 1.558 1.00 82.12 69 GLY A CA 1
ATOM 547 C C . GLY A 1 69 ? 23.807 -6.272 2.786 1.00 82.12 69 GLY A C 1
ATOM 548 O O . GLY A 1 69 ? 23.994 -6.835 3.866 1.00 82.12 69 GLY A O 1
ATOM 549 N N . LEU A 1 70 ? 22.918 -5.283 2.643 1.00 82.56 70 LEU A N 1
ATOM 550 C CA . LEU A 1 70 ? 22.036 -4.832 3.714 1.00 82.56 70 LEU A CA 1
ATOM 551 C C . LEU A 1 70 ? 20.699 -5.569 3.639 1.00 82.56 70 LEU A C 1
ATOM 553 O O . LEU A 1 70 ? 19.901 -5.334 2.733 1.00 82.56 70 LEU A O 1
ATOM 557 N N . GLN A 1 71 ? 20.452 -6.439 4.616 1.00 83.81 71 GLN A N 1
ATOM 558 C CA . GLN A 1 71 ? 19.192 -7.166 4.745 1.00 83.81 71 GLN A CA 1
ATOM 559 C C . GLN A 1 71 ? 18.189 -6.369 5.575 1.00 83.81 71 GLN A C 1
ATOM 561 O O . GLN A 1 71 ? 18.486 -5.987 6.704 1.00 83.81 71 GLN A O 1
ATOM 566 N N . MET A 1 72 ? 16.990 -6.158 5.035 1.00 83.06 72 MET A N 1
ATOM 567 C CA . MET A 1 72 ? 15.923 -5.419 5.711 1.00 83.06 72 MET A CA 1
ATOM 568 C C . MET A 1 72 ? 14.546 -6.062 5.511 1.00 83.06 72 MET A C 1
ATOM 570 O O . MET A 1 72 ? 14.299 -6.634 4.444 1.00 83.06 72 MET A O 1
ATOM 574 N N . PRO A 1 73 ? 13.629 -5.953 6.494 1.00 87.31 73 PRO A N 1
ATOM 575 C CA . PRO A 1 73 ? 12.217 -6.263 6.305 1.00 87.31 73 PRO A CA 1
ATOM 576 C C . PRO A 1 73 ? 11.625 -5.498 5.136 1.00 87.31 73 PRO A C 1
ATOM 578 O O . PRO A 1 73 ? 11.768 -4.278 5.051 1.00 87.31 73 PRO A O 1
ATOM 581 N N . HIS A 1 74 ? 10.899 -6.195 4.270 1.00 91.25 74 HIS A N 1
ATOM 582 C CA . HIS A 1 74 ? 10.261 -5.559 3.126 1.00 91.25 74 HIS A CA 1
ATOM 583 C C . HIS A 1 74 ? 8.972 -6.257 2.713 1.00 91.25 74 HIS A C 1
ATOM 585 O O . HIS A 1 74 ? 8.689 -7.379 3.140 1.00 91.25 74 HIS A O 1
ATOM 591 N N . VAL A 1 75 ? 8.199 -5.570 1.873 1.00 92.19 75 VAL A N 1
ATOM 592 C CA . VAL A 1 75 ? 6.963 -6.078 1.278 1.00 92.19 75 VAL A CA 1
ATOM 593 C C . VAL A 1 75 ? 7.002 -5.872 -0.229 1.00 92.19 75 VAL A C 1
ATOM 595 O O . VAL A 1 75 ? 7.291 -4.774 -0.707 1.00 92.19 75 VAL A O 1
ATOM 598 N N . TRP A 1 76 ? 6.655 -6.911 -0.974 1.00 95.38 76 TRP A N 1
ATOM 599 C CA . TRP A 1 76 ? 6.557 -6.896 -2.428 1.00 95.38 76 TRP A CA 1
ATOM 600 C C . TRP A 1 76 ? 5.358 -7.720 -2.890 1.00 95.38 76 TRP A C 1
ATOM 602 O O . TRP A 1 76 ? 4.762 -8.482 -2.130 1.00 95.38 76 TRP A O 1
ATOM 612 N N . LEU A 1 77 ? 5.012 -7.575 -4.162 1.00 96.25 77 LEU A N 1
ATOM 613 C CA . LEU A 1 77 ? 3.976 -8.370 -4.802 1.00 96.25 77 LEU A CA 1
ATOM 614 C C . LEU A 1 77 ? 4.606 -9.564 -5.516 1.00 96.25 77 LEU A C 1
ATOM 616 O O . LEU A 1 77 ? 5.722 -9.483 -6.029 1.00 96.25 77 LEU A O 1
ATOM 620 N N . ARG A 1 78 ? 3.858 -10.657 -5.598 1.00 95.88 78 ARG A N 1
ATOM 621 C CA . ARG A 1 78 ? 4.097 -11.763 -6.518 1.00 95.88 78 ARG A CA 1
ATOM 622 C C . ARG A 1 78 ? 2.910 -11.824 -7.474 1.00 95.88 78 ARG A C 1
ATOM 624 O O . ARG A 1 78 ? 1.779 -12.015 -7.032 1.00 95.88 78 ARG A O 1
ATOM 631 N N . ILE A 1 79 ? 3.164 -11.579 -8.756 1.00 95.12 79 ILE A N 1
ATOM 632 C CA . ILE A 1 79 ? 2.160 -11.628 -9.826 1.00 95.12 79 ILE A CA 1
ATOM 633 C C . ILE A 1 79 ? 2.632 -12.699 -10.800 1.00 95.12 79 ILE A C 1
ATOM 635 O O . ILE A 1 79 ? 3.699 -12.553 -11.403 1.00 95.12 79 ILE A O 1
ATOM 639 N N . HIS A 1 80 ? 1.870 -13.789 -10.911 1.00 90.12 80 HIS A N 1
ATOM 640 C CA . HIS A 1 80 ? 2.335 -15.032 -11.537 1.00 90.12 80 HIS A CA 1
ATOM 641 C C . HIS A 1 80 ? 3.666 -15.480 -10.895 1.00 90.12 80 HIS A C 1
ATOM 643 O O . HIS A 1 80 ? 3.781 -15.509 -9.669 1.00 90.12 80 HIS A O 1
ATOM 649 N N . ASP A 1 81 ? 4.696 -15.748 -11.698 1.00 90.94 81 ASP A N 1
ATOM 650 C CA . ASP A 1 81 ? 6.031 -16.148 -11.232 1.00 90.94 81 ASP A CA 1
ATOM 651 C C . ASP A 1 81 ? 6.994 -14.963 -11.012 1.00 90.94 81 ASP A C 1
ATOM 653 O O . ASP A 1 81 ? 8.196 -15.148 -10.808 1.00 90.94 81 ASP A O 1
ATOM 657 N N . HIS A 1 82 ? 6.494 -13.724 -11.053 1.00 92.69 82 HIS A N 1
ATOM 658 C CA . HIS A 1 82 ? 7.323 -12.524 -10.973 1.00 92.69 82 HIS A CA 1
ATOM 659 C C . HIS A 1 82 ? 7.184 -11.803 -9.638 1.00 92.69 82 HIS A C 1
ATOM 661 O O . HIS A 1 82 ? 6.086 -11.531 -9.156 1.00 92.69 82 HIS A O 1
ATOM 667 N N . ILE A 1 83 ? 8.327 -11.412 -9.080 1.00 94.00 83 ILE A N 1
ATOM 668 C CA . ILE A 1 83 ? 8.400 -10.487 -7.951 1.00 94.00 83 ILE A CA 1
ATOM 669 C C . ILE A 1 83 ? 8.288 -9.052 -8.476 1.00 94.00 83 ILE A C 1
ATOM 671 O O . ILE A 1 83 ? 8.946 -8.675 -9.444 1.00 94.00 83 ILE A O 1
ATOM 675 N N . VAL A 1 84 ? 7.471 -8.236 -7.821 1.00 95.94 84 VAL A N 1
ATOM 676 C CA . VAL A 1 84 ? 7.276 -6.830 -8.164 1.00 95.94 84 VAL A CA 1
ATOM 677 C C . VAL A 1 84 ? 7.415 -5.971 -6.914 1.00 95.94 84 VAL A C 1
ATOM 679 O O . VAL A 1 84 ? 6.634 -6.076 -5.970 1.00 95.94 84 VAL A O 1
ATOM 682 N N . ASP A 1 85 ? 8.388 -5.069 -6.931 1.00 95.62 85 ASP A N 1
ATOM 683 C CA . ASP A 1 85 ? 8.659 -4.104 -5.875 1.00 95.62 85 ASP A CA 1
ATOM 684 C C . ASP A 1 85 ? 8.419 -2.689 -6.394 1.00 95.62 85 ASP A C 1
ATOM 686 O O . ASP A 1 85 ? 9.223 -2.109 -7.125 1.00 95.62 85 ASP A O 1
ATOM 690 N N . ASN A 1 86 ? 7.272 -2.136 -6.012 1.00 95.94 86 ASN A N 1
ATOM 691 C CA . ASN A 1 86 ? 6.821 -0.827 -6.464 1.00 95.94 86 ASN A CA 1
ATOM 692 C C . ASN A 1 86 ? 7.101 0.285 -5.441 1.00 95.94 86 ASN A C 1
ATOM 694 O O . ASN A 1 86 ? 6.475 1.336 -5.498 1.00 95.94 86 ASN A O 1
ATOM 698 N N . THR A 1 87 ? 8.000 0.063 -4.481 1.00 93.56 87 THR A N 1
ATOM 699 C CA . THR A 1 87 ? 8.269 1.034 -3.410 1.00 93.56 87 THR A CA 1
ATOM 700 C C . THR A 1 87 ? 9.101 2.203 -3.927 1.00 93.56 87 THR A C 1
ATOM 702 O O . THR A 1 87 ? 10.216 1.992 -4.389 1.00 93.56 87 THR A O 1
ATOM 705 N N . TYR A 1 88 ? 8.612 3.433 -3.804 1.00 91.38 88 TYR A N 1
ATOM 706 C CA . TYR A 1 88 ? 9.398 4.642 -4.060 1.00 91.38 88 TYR A CA 1
ATOM 707 C C . TYR A 1 88 ? 10.263 5.029 -2.847 1.00 91.38 88 TYR A C 1
ATOM 709 O O . TYR A 1 88 ? 9.862 4.830 -1.698 1.00 91.38 88 TYR A O 1
ATOM 717 N N . CYS A 1 89 ? 11.445 5.597 -3.095 1.00 90.81 89 CYS A N 1
ATOM 718 C CA . CYS A 1 89 ? 12.322 6.152 -2.066 1.00 90.81 89 CYS A CA 1
ATOM 719 C C . CYS A 1 89 ? 12.858 7.511 -2.533 1.00 90.81 89 CYS A C 1
ATOM 721 O O . CYS A 1 89 ? 13.565 7.581 -3.535 1.00 90.81 89 CYS A O 1
ATOM 723 N N . GLU A 1 90 ? 12.479 8.575 -1.826 1.00 88.00 90 GLU A N 1
ATOM 724 C CA . GLU A 1 90 ? 12.803 9.967 -2.176 1.00 88.00 90 GLU A CA 1
ATOM 725 C C . GLU A 1 90 ? 14.289 10.299 -1.973 1.00 88.00 90 GLU A C 1
ATOM 727 O O . GLU A 1 90 ? 14.877 11.015 -2.780 1.00 88.00 90 GLU A O 1
ATOM 732 N N . ASP A 1 91 ? 14.917 9.712 -0.951 1.00 87.19 91 ASP A N 1
ATOM 733 C CA . ASP A 1 91 ? 16.296 10.023 -0.550 1.00 87.19 91 ASP A CA 1
ATOM 734 C C . ASP A 1 91 ? 17.368 9.363 -1.435 1.00 87.19 91 ASP A C 1
ATOM 736 O O . ASP A 1 91 ? 18.564 9.608 -1.265 1.00 87.19 91 ASP A O 1
ATOM 740 N N . ILE A 1 92 ? 16.964 8.510 -2.384 1.00 85.62 92 ILE A N 1
ATOM 741 C CA . ILE A 1 92 ? 17.882 7.762 -3.245 1.00 85.62 92 ILE A CA 1
ATOM 742 C C . ILE A 1 92 ? 17.758 8.276 -4.686 1.00 85.62 92 ILE A C 1
ATOM 744 O O . ILE A 1 92 ? 16.684 8.169 -5.287 1.00 85.62 92 ILE A O 1
ATOM 748 N N . PRO A 1 93 ? 18.853 8.771 -5.301 1.00 91.00 93 PRO A N 1
ATOM 749 C CA . PRO A 1 93 ? 18.858 9.139 -6.712 1.00 91.00 93 PRO A CA 1
ATOM 750 C C . PRO A 1 93 ? 18.342 7.999 -7.592 1.00 91.00 93 PRO A C 1
ATOM 752 O O . PRO A 1 93 ? 18.700 6.840 -7.390 1.00 91.00 93 PRO A O 1
ATOM 755 N N . THR A 1 94 ? 17.531 8.320 -8.603 1.00 87.88 94 THR A N 1
ATOM 756 C CA . THR A 1 94 ? 16.822 7.310 -9.410 1.00 87.88 94 THR A CA 1
ATOM 757 C C . THR A 1 94 ? 17.745 6.248 -10.011 1.00 87.88 94 THR A C 1
ATOM 759 O O . THR A 1 94 ? 17.400 5.069 -9.977 1.00 87.88 94 THR A O 1
ATOM 762 N N . ASP A 1 95 ? 18.924 6.622 -10.508 1.00 90.25 95 ASP A N 1
ATOM 763 C CA . ASP A 1 95 ? 19.866 5.663 -11.100 1.00 90.25 95 ASP A CA 1
ATOM 764 C C . ASP A 1 95 ? 20.449 4.706 -10.051 1.00 90.25 95 ASP A C 1
ATOM 766 O O . ASP A 1 95 ? 20.542 3.500 -10.285 1.00 90.25 95 ASP A O 1
ATOM 770 N N . MET A 1 96 ? 20.763 5.223 -8.859 1.00 89.50 96 MET A N 1
ATOM 771 C CA . MET A 1 96 ? 21.217 4.414 -7.728 1.00 89.50 96 MET A CA 1
ATOM 772 C C . MET A 1 96 ? 20.102 3.487 -7.242 1.00 89.50 96 MET A C 1
ATOM 774 O O . MET A 1 96 ? 20.343 2.303 -7.018 1.00 89.50 96 MET A O 1
ATOM 778 N N . PHE A 1 97 ? 18.872 3.994 -7.148 1.00 88.44 97 PHE A N 1
ATOM 779 C CA . PHE A 1 97 ? 17.706 3.203 -6.774 1.00 88.44 97 PHE A CA 1
ATOM 780 C C . PHE A 1 97 ? 17.471 2.050 -7.760 1.00 88.44 97 PHE A C 1
ATOM 782 O O . PHE A 1 97 ? 17.260 0.911 -7.341 1.00 88.44 97 PHE A O 1
ATOM 789 N N . ILE A 1 98 ? 17.561 2.324 -9.068 1.00 90.00 98 ILE A N 1
ATOM 790 C CA . ILE A 1 98 ? 17.431 1.301 -10.110 1.00 90.00 98 ILE A CA 1
ATOM 791 C C . ILE A 1 98 ? 18.518 0.239 -9.946 1.00 90.00 98 ILE A C 1
ATOM 793 O O . ILE A 1 98 ? 18.196 -0.944 -9.871 1.00 90.00 98 ILE A O 1
ATOM 797 N N . MET A 1 99 ? 19.781 0.652 -9.826 1.00 90.69 99 MET A N 1
ATOM 798 C CA . MET A 1 99 ? 20.908 -0.263 -9.638 1.00 90.69 99 MET A CA 1
ATOM 799 C C . MET A 1 99 ? 20.722 -1.155 -8.399 1.00 90.69 99 MET A C 1
ATOM 801 O O . MET A 1 99 ? 20.909 -2.368 -8.481 1.00 90.69 99 MET A O 1
ATOM 805 N N . MET A 1 100 ? 20.311 -0.575 -7.267 1.00 89.62 100 MET A N 1
ATOM 806 C CA . MET A 1 100 ? 20.070 -1.313 -6.024 1.00 89.62 100 MET A CA 1
ATOM 807 C C . MET A 1 100 ? 18.956 -2.349 -6.178 1.00 89.62 100 MET A C 1
ATOM 809 O O . MET A 1 100 ? 19.116 -3.487 -5.747 1.00 89.62 100 MET A O 1
ATOM 813 N N . LYS A 1 101 ? 17.832 -1.974 -6.799 1.00 90.56 101 LYS A N 1
ATOM 814 C CA . LYS A 1 101 ? 16.685 -2.872 -6.987 1.00 90.56 101 LYS A CA 1
ATOM 815 C C . LYS A 1 101 ? 16.966 -3.979 -8.000 1.00 90.56 101 LYS A C 1
ATOM 817 O O . LYS A 1 101 ? 16.534 -5.106 -7.797 1.00 90.56 101 LYS A O 1
ATOM 822 N N . GLU A 1 102 ? 17.718 -3.702 -9.060 1.00 91.12 102 GLU A N 1
ATOM 823 C CA . GLU A 1 102 ? 18.096 -4.728 -10.039 1.00 91.12 102 GLU A CA 1
ATOM 824 C C . GLU A 1 102 ? 19.064 -5.774 -9.466 1.00 91.12 102 GLU A C 1
ATOM 826 O O . GLU A 1 102 ? 19.021 -6.931 -9.879 1.00 91.12 102 GLU A O 1
ATOM 831 N N . GLY A 1 103 ? 19.907 -5.384 -8.505 1.00 91.12 103 GLY A N 1
ATOM 832 C CA . GLY A 1 103 ? 20.782 -6.294 -7.760 1.00 91.12 103 GLY A CA 1
ATOM 833 C C . GLY A 1 103 ? 20.147 -6.911 -6.509 1.00 91.12 103 GLY A C 1
ATOM 834 O O . GLY A 1 103 ? 20.813 -7.686 -5.819 1.00 91.12 103 GLY A O 1
ATOM 835 N N . ALA A 1 104 ? 18.896 -6.561 -6.195 1.00 92.62 104 ALA A N 1
ATOM 836 C CA . ALA A 1 104 ? 18.238 -6.964 -4.963 1.00 92.62 104 ALA A CA 1
ATOM 837 C C . ALA A 1 104 ? 17.952 -8.467 -4.932 1.00 92.62 104 ALA A C 1
ATOM 839 O O . ALA A 1 104 ? 17.525 -9.059 -5.927 1.00 92.62 104 ALA A O 1
ATOM 840 N N . LYS A 1 105 ? 18.123 -9.079 -3.758 1.00 93.31 105 LYS A N 1
ATOM 841 C CA . LYS A 1 105 ? 17.709 -10.468 -3.516 1.00 93.31 105 LYS A CA 1
ATOM 842 C C . LYS A 1 105 ? 16.558 -10.485 -2.528 1.00 93.31 105 LYS A C 1
ATOM 844 O O . LYS A 1 105 ? 16.655 -9.892 -1.461 1.00 93.31 105 LYS A O 1
ATOM 849 N N . TYR A 1 106 ? 15.489 -11.180 -2.885 1.00 92.56 106 TYR A N 1
ATOM 850 C CA . TYR A 1 106 ? 14.281 -11.292 -2.077 1.00 92.56 106 TYR A CA 1
ATOM 851 C C . TYR A 1 106 ? 14.235 -12.681 -1.448 1.00 92.56 106 TYR A C 1
ATOM 853 O O . TYR A 1 106 ? 14.402 -13.682 -2.146 1.00 92.56 106 TYR A O 1
ATOM 861 N N . GLY A 1 107 ? 14.048 -12.732 -0.133 1.00 90.19 107 GLY A N 1
ATOM 862 C CA . GLY A 1 107 ? 13.971 -13.964 0.637 1.00 90.19 107 GLY A CA 1
ATOM 863 C C . GLY A 1 107 ? 12.709 -14.005 1.487 1.00 90.19 107 GLY A C 1
ATOM 864 O O . GLY A 1 107 ? 12.458 -13.102 2.282 1.00 90.19 107 GLY A O 1
ATOM 865 N N . ASP A 1 108 ? 11.948 -15.089 1.357 1.00 79.69 108 ASP A N 1
ATOM 866 C CA . ASP A 1 108 ? 10.723 -15.326 2.132 1.00 79.69 108 ASP A CA 1
ATOM 867 C C . ASP A 1 108 ? 11.044 -15.821 3.567 1.00 79.69 108 ASP A C 1
ATOM 869 O O . ASP A 1 108 ? 10.163 -15.910 4.422 1.00 79.69 108 ASP A O 1
ATOM 873 N N . GLU A 1 109 ? 12.315 -16.138 3.858 1.00 73.56 109 GLU A N 1
ATOM 874 C CA . GLU A 1 109 ? 12.772 -16.547 5.188 1.00 73.56 109 GLU A CA 1
ATOM 875 C C . GLU A 1 109 ? 12.880 -15.354 6.143 1.00 73.56 109 GLU A C 1
ATOM 877 O O . GLU A 1 109 ? 13.507 -14.336 5.843 1.00 73.56 109 GLU A O 1
ATOM 882 N N . ILE A 1 110 ? 12.308 -15.518 7.336 1.00 67.69 110 ILE A N 1
ATOM 883 C CA . ILE A 1 110 ? 12.312 -14.509 8.394 1.00 67.69 110 ILE A CA 1
ATOM 884 C C . ILE A 1 110 ? 13.146 -15.033 9.551 1.00 67.69 110 ILE A C 1
ATOM 886 O O . ILE A 1 110 ? 12.778 -16.022 10.186 1.00 67.69 110 ILE A O 1
ATOM 890 N N . ARG A 1 111 ? 14.247 -14.351 9.863 1.00 64.62 111 ARG A N 1
ATOM 891 C CA . ARG A 1 111 ? 15.002 -14.591 11.097 1.00 64.62 111 ARG A CA 1
ATOM 892 C C . ARG A 1 111 ? 14.607 -13.541 12.131 1.00 64.62 111 ARG A C 1
ATOM 894 O O . ARG A 1 111 ? 14.485 -12.366 11.799 1.00 64.62 111 ARG A O 1
ATOM 901 N N . GLU A 1 112 ? 14.448 -13.932 13.397 1.00 59.56 112 GLU A N 1
ATOM 902 C CA . GLU A 1 112 ? 14.139 -12.991 14.495 1.00 59.56 112 GLU A CA 1
ATOM 903 C C . GLU A 1 112 ? 15.182 -11.864 14.631 1.00 59.56 112 GLU A C 1
ATOM 905 O O . GLU A 1 112 ? 14.879 -10.775 15.106 1.00 59.56 112 GLU A O 1
ATOM 910 N N . SER A 1 113 ? 16.412 -12.082 14.162 1.00 53.97 113 SER A N 1
ATOM 911 C CA . SER A 1 113 ? 17.462 -11.059 14.123 1.00 53.97 113 SER A CA 1
ATOM 912 C C . SER A 1 113 ? 17.266 -9.991 13.037 1.00 53.97 113 SER A C 1
ATOM 914 O O . SER A 1 113 ? 18.037 -9.042 12.986 1.00 53.97 113 SER A O 1
ATOM 916 N N . GLN A 1 114 ? 16.281 -10.151 12.152 1.00 57.16 114 GLN A N 1
ATOM 917 C CA . GLN A 1 114 ? 15.998 -9.266 11.018 1.00 57.16 114 GLN A CA 1
ATOM 918 C C . GLN A 1 114 ? 14.653 -8.551 11.190 1.00 57.16 114 GLN A C 1
ATOM 920 O O . GLN A 1 114 ? 14.069 -8.126 10.209 1.00 57.16 114 GLN A O 1
ATOM 925 N N . LEU A 1 115 ? 14.112 -8.457 12.410 1.00 55.25 115 LEU A N 1
ATOM 926 C CA . LEU A 1 115 ? 12.756 -7.944 12.645 1.00 55.25 115 LEU A CA 1
ATOM 927 C C . LEU A 1 115 ? 12.601 -6.435 12.397 1.00 55.25 115 LEU A C 1
ATOM 929 O O . LEU A 1 115 ? 11.459 -6.007 12.255 1.00 55.25 115 LEU A O 1
ATOM 933 N N . TYR A 1 116 ? 13.692 -5.662 12.345 1.00 55.62 116 TYR A N 1
ATOM 934 C CA . TYR A 1 116 ? 13.676 -4.196 12.325 1.00 55.62 116 TYR A CA 1
ATOM 935 C C . TYR A 1 116 ? 14.656 -3.615 11.294 1.00 55.62 116 TYR A C 1
ATOM 937 O O . TYR A 1 116 ? 15.793 -4.075 11.187 1.00 55.62 116 TYR A O 1
ATOM 945 N N . LEU A 1 117 ? 14.237 -2.565 10.583 1.00 46.06 117 LEU A N 1
ATOM 946 C CA . LEU A 1 117 ? 15.143 -1.547 10.032 1.00 46.06 117 LEU A CA 1
ATOM 947 C C . LEU A 1 117 ? 15.524 -0.622 11.187 1.00 46.06 117 LEU A C 1
ATOM 949 O O . LEU A 1 117 ? 14.794 0.317 11.470 1.00 46.06 117 LEU A O 1
ATOM 953 N N . GLY A 1 118 ? 16.590 -0.948 11.914 1.00 44.50 118 GLY A N 1
ATOM 954 C CA . GLY A 1 118 ? 16.762 -0.321 13.222 1.00 44.50 118 GLY A CA 1
ATOM 955 C C . GLY A 1 118 ? 17.884 -0.878 14.080 1.00 44.50 118 GLY A C 1
ATOM 956 O O . GLY A 1 118 ? 17.696 -1.012 15.288 1.00 44.50 118 GLY A O 1
ATOM 957 N N . ASP A 1 119 ? 19.051 -1.216 13.523 1.00 48.12 119 ASP A N 1
ATOM 958 C CA . ASP A 1 119 ? 20.222 -1.226 14.404 1.00 48.12 119 ASP A CA 1
ATOM 959 C C . ASP A 1 119 ? 20.360 0.158 15.080 1.00 48.12 119 ASP A C 1
ATOM 961 O O . ASP A 1 119 ? 19.784 1.157 14.643 1.00 48.12 119 ASP A O 1
ATOM 965 N N . GLN A 1 120 ? 21.101 0.245 16.186 1.00 48.00 120 GLN A N 1
ATOM 966 C CA . GLN A 1 120 ? 21.230 1.501 16.941 1.00 48.00 120 GLN A CA 1
ATOM 967 C C . GLN A 1 120 ? 21.623 2.692 16.036 1.00 48.00 120 GLN A C 1
ATOM 969 O O . GLN A 1 120 ? 21.286 3.835 16.332 1.00 48.00 120 GLN A O 1
ATOM 974 N N . VAL A 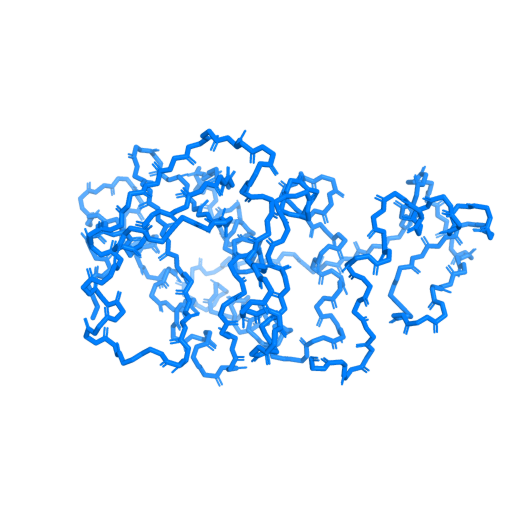1 121 ? 22.306 2.421 14.919 1.00 47.03 121 VAL A N 1
ATOM 975 C CA . VAL A 1 121 ? 22.733 3.394 13.909 1.00 47.03 121 VAL A CA 1
ATOM 976 C C . VAL A 1 121 ? 21.551 3.964 13.113 1.00 47.03 121 VAL A C 1
ATOM 978 O O . VAL A 1 121 ? 21.471 5.178 12.942 1.00 47.03 121 VAL A O 1
ATOM 981 N N . THR A 1 122 ? 20.613 3.131 12.667 1.00 42.25 122 THR A N 1
ATOM 982 C CA . THR A 1 122 ? 19.438 3.546 11.874 1.00 42.25 122 THR A CA 1
ATOM 983 C C . THR A 1 122 ? 18.356 4.228 12.716 1.00 42.25 122 THR A C 1
ATOM 985 O O . THR A 1 122 ? 17.777 5.221 12.272 1.00 42.25 122 THR A O 1
ATOM 988 N N . GLN A 1 123 ? 18.177 3.819 13.977 1.00 46.44 123 GLN A N 1
ATOM 989 C CA . GLN A 1 123 ? 17.322 4.543 14.934 1.00 46.44 123 GLN A CA 1
ATOM 990 C C . GLN A 1 123 ? 17.868 5.943 15.253 1.00 46.44 123 GLN A C 1
ATOM 992 O O . GLN A 1 123 ? 17.110 6.911 15.327 1.00 46.44 123 GLN A O 1
ATOM 997 N N . ASN A 1 124 ? 19.194 6.082 15.376 1.00 47.19 124 ASN A N 1
ATOM 998 C CA . ASN A 1 124 ? 19.845 7.383 15.563 1.00 47.19 124 ASN A CA 1
ATOM 999 C C . ASN A 1 124 ? 19.687 8.311 14.342 1.00 47.19 124 ASN A C 1
ATOM 1001 O O . ASN A 1 124 ? 19.851 9.523 14.480 1.00 47.19 124 ASN A O 1
ATOM 1005 N N . ALA A 1 125 ? 19.360 7.762 13.167 1.00 41.03 125 ALA A N 1
ATOM 1006 C CA . ALA A 1 125 ? 19.105 8.509 11.937 1.00 41.03 125 ALA A CA 1
ATOM 1007 C C . ALA A 1 125 ? 17.626 8.908 11.747 1.00 41.03 125 ALA A C 1
ATOM 1009 O O . ALA A 1 125 ? 17.304 9.564 10.760 1.00 41.03 125 ALA A O 1
ATOM 1010 N N . GLY A 1 126 ? 16.729 8.548 12.675 1.00 38.62 126 GLY A N 1
ATOM 1011 C CA . GLY A 1 126 ? 15.315 8.943 12.628 1.00 38.62 126 GLY A CA 1
ATOM 1012 C C . GLY A 1 126 ? 14.470 8.196 11.590 1.00 38.62 126 GLY A C 1
ATOM 1013 O O . GLY A 1 126 ? 13.426 8.702 11.187 1.00 38.62 126 GLY A O 1
ATOM 1014 N N . ILE A 1 127 ? 14.915 7.017 11.146 1.00 43.09 127 ILE A N 1
ATOM 1015 C CA . ILE A 1 127 ? 14.161 6.156 10.227 1.00 43.09 127 ILE A CA 1
ATOM 1016 C C . ILE A 1 127 ? 13.154 5.342 11.053 1.00 43.09 127 ILE A C 1
ATOM 1018 O O . ILE A 1 127 ? 13.552 4.636 11.978 1.00 43.09 127 ILE A O 1
ATOM 1022 N N . ASP A 1 128 ? 11.859 5.453 10.742 1.00 49.94 128 ASP A N 1
ATOM 1023 C CA . ASP A 1 128 ? 10.806 4.668 11.400 1.00 49.94 128 ASP A CA 1
ATOM 1024 C C . ASP A 1 128 ? 11.007 3.159 11.148 1.00 49.94 128 ASP A C 1
ATOM 1026 O O . ASP A 1 128 ? 11.160 2.726 10.006 1.00 49.94 128 ASP A O 1
ATOM 1030 N N . ASP A 1 129 ? 10.981 2.362 12.221 1.00 56.22 129 ASP A N 1
ATOM 1031 C CA . ASP A 1 129 ? 11.240 0.916 12.214 1.00 56.22 129 ASP A CA 1
ATOM 1032 C C . ASP A 1 129 ? 10.281 0.145 11.271 1.00 56.22 129 ASP A C 1
ATOM 1034 O O . ASP A 1 129 ? 9.092 -0.036 11.570 1.00 56.22 129 ASP A O 1
ATOM 1038 N N . HIS A 1 130 ? 10.792 -0.433 10.174 1.00 65.00 130 HIS A N 1
ATOM 1039 C CA . HIS A 1 130 ? 10.067 -1.480 9.435 1.00 65.00 130 HIS A CA 1
ATOM 1040 C C . HIS A 1 130 ? 10.042 -2.742 10.289 1.00 65.00 130 HIS A C 1
ATOM 1042 O O . HIS A 1 130 ? 11.042 -3.448 10.378 1.00 65.00 130 HIS A O 1
ATOM 1048 N N . ASN A 1 131 ? 8.901 -3.037 10.910 1.00 76.12 131 ASN A N 1
ATOM 1049 C CA . ASN A 1 131 ? 8.719 -4.246 11.706 1.00 76.12 131 ASN A CA 1
ATOM 1050 C C . ASN A 1 131 ? 7.982 -5.319 10.899 1.00 76.12 131 ASN A C 1
ATOM 1052 O O . ASN A 1 131 ? 6.824 -5.140 10.512 1.00 76.12 131 ASN A O 1
ATOM 1056 N N . ILE A 1 132 ? 8.603 -6.483 10.699 1.00 80.81 132 ILE A N 1
ATOM 1057 C CA . ILE A 1 132 ? 7.961 -7.561 9.934 1.00 80.81 132 ILE A CA 1
ATOM 1058 C C . ILE A 1 132 ? 6.666 -8.069 10.583 1.00 80.81 132 ILE A C 1
ATOM 1060 O O . ILE A 1 132 ? 5.767 -8.515 9.875 1.00 80.81 132 ILE A O 1
ATOM 1064 N N . ARG A 1 133 ? 6.505 -7.943 11.910 1.00 82.56 133 ARG A N 1
ATOM 1065 C CA . ARG A 1 133 ? 5.241 -8.254 12.604 1.00 82.56 133 ARG A CA 1
ATOM 1066 C C . ARG A 1 133 ? 4.126 -7.290 12.205 1.00 82.56 133 ARG A C 1
ATOM 1068 O O . ARG A 1 133 ? 2.968 -7.699 12.111 1.00 82.56 133 ARG A O 1
ATOM 1075 N N . ILE A 1 134 ? 4.470 -6.028 11.942 1.00 85.88 134 ILE A N 1
ATOM 1076 C CA . ILE A 1 134 ? 3.529 -5.047 11.403 1.00 85.88 134 ILE A CA 1
ATOM 1077 C C . ILE A 1 134 ? 3.135 -5.465 9.987 1.00 85.88 134 ILE A C 1
ATOM 1079 O O . ILE A 1 134 ? 1.941 -5.534 9.714 1.00 85.88 134 ILE A O 1
ATOM 1083 N N . PHE A 1 135 ? 4.080 -5.844 9.120 1.00 89.06 135 PHE A N 1
ATOM 1084 C CA . PHE A 1 135 ? 3.756 -6.325 7.768 1.00 89.06 135 PHE A CA 1
ATOM 1085 C C . PHE A 1 135 ? 2.895 -7.589 7.783 1.00 89.06 135 PHE A C 1
ATOM 1087 O O . PHE A 1 135 ? 1.846 -7.624 7.142 1.00 89.06 135 PHE A O 1
ATOM 1094 N N . GLN A 1 136 ? 3.262 -8.577 8.599 1.00 88.44 136 GLN A N 1
ATOM 1095 C CA . GLN A 1 136 ? 2.477 -9.789 8.832 1.00 88.44 136 GLN A CA 1
ATOM 1096 C C . GLN A 1 136 ? 1.038 -9.490 9.230 1.00 88.44 136 GLN A C 1
ATOM 1098 O O . GLN A 1 136 ? 0.128 -10.211 8.834 1.00 88.44 136 GLN A O 1
ATOM 1103 N N . TRP A 1 137 ? 0.814 -8.469 10.053 1.00 89.88 137 TRP A N 1
ATOM 1104 C CA . TRP A 1 137 ? -0.534 -8.081 10.433 1.00 89.88 137 TRP A CA 1
ATOM 1105 C C . TRP A 1 137 ? -1.231 -7.283 9.339 1.00 89.88 137 TRP A C 1
ATOM 1107 O O . TRP A 1 137 ? -2.379 -7.585 9.032 1.00 89.88 137 TRP A O 1
ATOM 1117 N N . MET A 1 138 ? -0.552 -6.296 8.752 1.00 89.81 138 MET A N 1
ATOM 1118 C CA . MET A 1 138 ? -1.091 -5.379 7.747 1.00 89.81 138 MET A CA 1
ATOM 1119 C C . MET A 1 138 ? -1.608 -6.117 6.513 1.00 89.81 138 MET A C 1
ATOM 1121 O O . MET A 1 138 ? -2.654 -5.762 5.972 1.00 89.81 138 MET A O 1
ATOM 1125 N N . LEU A 1 139 ? -0.876 -7.147 6.090 1.00 87.94 139 LEU A N 1
ATOM 1126 C CA . LEU A 1 139 ? -1.124 -7.886 4.855 1.00 87.94 139 LEU A CA 1
ATOM 1127 C C . LEU A 1 139 ? -2.122 -9.033 5.020 1.00 87.94 139 LEU A C 1
ATOM 1129 O O . LEU A 1 139 ? -2.504 -9.657 4.034 1.00 87.94 139 LEU A O 1
ATOM 1133 N N . ARG A 1 140 ? -2.592 -9.297 6.245 1.00 89.50 140 ARG A N 1
ATOM 1134 C CA . ARG A 1 140 ? -3.712 -10.215 6.453 1.00 89.50 140 ARG A CA 1
ATOM 1135 C C . ARG A 1 140 ? -4.993 -9.630 5.849 1.00 89.50 140 ARG A C 1
ATOM 1137 O O . ARG A 1 140 ? -5.292 -8.456 6.113 1.00 89.50 140 ARG A O 1
ATOM 1144 N N . PRO A 1 141 ? -5.788 -10.423 5.108 1.00 85.56 141 PRO A N 1
ATOM 1145 C CA . PRO A 1 141 ? -7.024 -9.949 4.488 1.00 85.56 141 PRO A CA 1
ATOM 1146 C C . PRO A 1 141 ? -7.955 -9.212 5.461 1.00 85.56 141 PRO A C 1
ATOM 1148 O O . PRO A 1 141 ? -8.458 -8.133 5.137 1.00 85.56 141 PRO A O 1
ATOM 1151 N N . GLU A 1 142 ? -8.106 -9.719 6.689 1.00 86.62 142 GLU A N 1
ATOM 1152 C CA . GLU A 1 142 ? -8.951 -9.140 7.741 1.00 86.62 142 GLU A CA 1
ATOM 1153 C C . GLU A 1 142 ? -8.476 -7.767 8.257 1.00 86.62 142 GLU A C 1
ATOM 1155 O O . GLU A 1 142 ? -9.261 -6.989 8.809 1.00 86.62 142 GLU A O 1
ATOM 1160 N N . ASN A 1 143 ? -7.200 -7.427 8.056 1.00 90.31 143 ASN A N 1
ATOM 1161 C CA . ASN A 1 143 ? -6.596 -6.187 8.545 1.00 90.31 143 ASN A CA 1
ATOM 1162 C C . ASN A 1 143 ? -6.333 -5.162 7.441 1.00 90.31 143 ASN A C 1
ATOM 1164 O O . ASN A 1 143 ? -6.213 -3.973 7.749 1.00 90.31 143 ASN A O 1
ATOM 1168 N N . SER A 1 144 ? -6.311 -5.570 6.170 1.00 87.44 144 SER A N 1
ATOM 1169 C CA . SER A 1 144 ? -6.144 -4.664 5.023 1.00 87.44 144 SER A CA 1
ATOM 1170 C C . SER A 1 144 ? -7.113 -3.469 5.085 1.00 87.44 144 SER A C 1
ATOM 1172 O O . SER A 1 144 ? -6.724 -2.314 4.902 1.00 87.44 144 SER A O 1
ATOM 1174 N N . GLN A 1 145 ? -8.372 -3.718 5.467 1.00 89.94 145 GLN A N 1
ATOM 1175 C CA . GLN A 1 145 ? -9.394 -2.682 5.639 1.00 89.94 145 GLN A CA 1
ATOM 1176 C C . GLN A 1 145 ? -9.072 -1.720 6.788 1.00 89.94 145 GLN A C 1
ATOM 1178 O O . GLN A 1 145 ? -9.303 -0.517 6.666 1.00 89.94 145 GLN A O 1
ATOM 1183 N N . LYS A 1 146 ? -8.527 -2.233 7.900 1.00 92.44 146 LYS A N 1
ATOM 1184 C CA . LYS A 1 146 ? -8.094 -1.412 9.041 1.00 92.44 146 LYS A CA 1
ATOM 1185 C C . LYS A 1 146 ? -6.955 -0.487 8.610 1.00 92.44 146 LYS A C 1
ATOM 1187 O O . LYS A 1 146 ? -7.016 0.708 8.890 1.00 92.44 146 LYS A O 1
ATOM 1192 N N . CYS A 1 147 ? -5.980 -1.011 7.864 1.00 90.81 147 CYS A N 1
ATOM 1193 C CA . CYS A 1 147 ? -4.850 -0.248 7.325 1.00 90.81 147 CYS A CA 1
ATOM 1194 C C . CYS A 1 147 ? -5.307 0.873 6.393 1.00 90.81 147 CYS A C 1
ATOM 1196 O O . CYS A 1 147 ? -4.910 2.022 6.564 1.00 90.81 147 CYS A O 1
ATOM 1198 N N . LEU A 1 148 ? -6.208 0.564 5.459 1.00 91.06 148 LEU A N 1
ATOM 1199 C CA . LEU A 1 148 ? -6.791 1.567 4.573 1.00 91.06 148 LEU A CA 1
ATOM 1200 C C . LEU A 1 148 ? -7.578 2.639 5.348 1.00 91.06 148 LEU A C 1
ATOM 1202 O O . LEU A 1 148 ? -7.582 3.811 4.976 1.00 91.06 148 LEU A O 1
ATOM 1206 N N . HIS A 1 149 ? -8.214 2.277 6.467 1.00 91.75 149 HIS A N 1
ATOM 1207 C CA . HIS A 1 149 ? -8.889 3.254 7.321 1.00 91.75 149 HIS A CA 1
ATOM 1208 C C . HIS A 1 149 ? -7.903 4.173 8.066 1.00 91.75 149 HIS A C 1
ATOM 1210 O O . HIS A 1 149 ? -8.229 5.337 8.305 1.00 91.75 149 HIS A O 1
ATOM 1216 N N . LEU A 1 150 ? -6.698 3.688 8.401 1.00 90.12 150 LEU A N 1
ATOM 1217 C CA . LEU A 1 150 ? -5.631 4.497 9.013 1.00 90.12 150 LEU A CA 1
ATOM 1218 C C . LEU A 1 150 ? -5.095 5.582 8.075 1.00 90.12 150 LEU A C 1
ATOM 1220 O O . LEU A 1 150 ? -4.643 6.616 8.571 1.00 90.12 150 LEU A O 1
ATOM 1224 N N . LEU A 1 151 ? -5.206 5.407 6.751 1.00 89.31 151 LEU A N 1
ATOM 1225 C CA . LEU A 1 151 ? -4.754 6.406 5.770 1.00 89.31 151 LEU A CA 1
ATOM 1226 C C . LEU A 1 151 ? -5.408 7.771 5.988 1.00 89.31 151 LEU A C 1
ATOM 1228 O O . LEU A 1 151 ? -4.805 8.793 5.682 1.00 89.31 151 LEU A O 1
ATOM 1232 N N . LYS A 1 152 ? -6.604 7.817 6.592 1.00 88.94 152 LYS A N 1
ATOM 1233 C CA . LYS A 1 152 ? -7.296 9.069 6.942 1.00 88.94 152 LYS A CA 1
ATOM 1234 C C . LYS A 1 152 ? -6.441 10.033 7.773 1.00 88.94 152 LYS A C 1
ATOM 1236 O O . LYS A 1 152 ? -6.679 11.234 7.708 1.00 88.94 152 LYS A O 1
ATOM 1241 N N . ASN A 1 153 ? -5.450 9.523 8.505 1.00 89.19 153 ASN A N 1
ATOM 1242 C CA . ASN A 1 153 ? -4.541 10.330 9.318 1.00 89.19 153 ASN A CA 1
ATOM 1243 C C . ASN A 1 153 ? -3.185 10.628 8.663 1.00 89.19 153 ASN A C 1
ATOM 1245 O O . ASN A 1 153 ? -2.409 11.389 9.238 1.00 89.19 153 ASN A O 1
ATOM 1249 N N . LYS A 1 154 ? -2.901 10.063 7.484 1.00 86.94 154 LYS A N 1
ATOM 1250 C CA . LYS A 1 154 ? -1.686 10.309 6.694 1.00 86.94 154 LYS A CA 1
ATOM 1251 C C . LYS A 1 154 ? -2.093 10.855 5.328 1.00 86.94 154 LYS A C 1
ATOM 1253 O O . LYS A 1 154 ? -2.408 10.105 4.406 1.00 86.94 154 LYS A O 1
ATOM 1258 N N . ILE A 1 155 ? -2.126 12.183 5.215 1.00 89.25 155 ILE A N 1
ATOM 1259 C CA . ILE A 1 155 ? -2.694 12.878 4.052 1.00 89.25 155 ILE A CA 1
ATOM 1260 C C . ILE A 1 155 ? -2.014 12.492 2.731 1.00 89.25 155 ILE A C 1
ATOM 1262 O O . ILE A 1 155 ? -2.714 12.357 1.732 1.00 89.25 155 ILE A O 1
ATOM 1266 N N . GLN A 1 156 ? -0.697 12.252 2.737 1.00 91.25 156 GLN A N 1
ATOM 1267 C CA . GLN A 1 156 ? 0.058 11.793 1.565 1.00 91.25 156 GLN A CA 1
ATOM 1268 C C . GLN A 1 156 ? -0.501 10.470 1.039 1.00 91.25 156 GLN A C 1
ATOM 1270 O O . GLN A 1 156 ? -0.884 10.354 -0.122 1.00 91.25 156 GLN A O 1
ATOM 1275 N N . LEU A 1 157 ? -0.627 9.485 1.933 1.00 91.44 157 LEU A N 1
ATOM 1276 C CA . LEU A 1 157 ? -1.133 8.160 1.595 1.00 91.44 157 LEU A CA 1
ATOM 1277 C C . LEU A 1 157 ? -2.609 8.186 1.194 1.00 91.44 157 LEU A C 1
ATOM 1279 O O . LEU A 1 157 ? -3.017 7.448 0.299 1.00 91.44 157 LEU A O 1
ATOM 1283 N N . ARG A 1 158 ? -3.415 9.035 1.842 1.00 92.88 158 ARG A N 1
ATOM 1284 C CA . ARG A 1 158 ? -4.820 9.221 1.469 1.00 92.88 158 ARG A CA 1
ATOM 1285 C C . ARG A 1 158 ? -4.949 9.768 0.049 1.00 92.88 158 ARG A C 1
ATOM 1287 O O . ARG A 1 158 ? -5.716 9.207 -0.725 1.00 92.88 158 ARG A O 1
ATOM 1294 N N . ARG A 1 159 ? -4.208 10.829 -0.289 1.00 95.19 159 ARG A N 1
ATOM 1295 C CA . ARG A 1 159 ? -4.223 11.416 -1.638 1.00 95.19 159 ARG A CA 1
ATOM 1296 C C . ARG A 1 159 ? -3.737 10.415 -2.679 1.00 95.19 159 ARG A C 1
ATOM 1298 O O . ARG A 1 159 ? -4.426 10.206 -3.668 1.00 95.19 159 ARG A O 1
ATOM 1305 N N . TYR A 1 160 ? -2.638 9.717 -2.392 1.00 96.12 160 TYR A N 1
ATOM 1306 C CA . TYR A 1 160 ? -2.142 8.626 -3.230 1.00 96.12 160 TYR A CA 1
ATOM 1307 C C . TYR A 1 160 ? -3.228 7.568 -3.507 1.00 96.12 160 TYR A C 1
ATOM 1309 O O . TYR A 1 160 ? -3.463 7.210 -4.661 1.00 96.12 160 TYR A O 1
ATOM 1317 N N . PHE A 1 161 ? -3.946 7.108 -2.477 1.00 96.62 161 PHE A N 1
ATOM 1318 C CA . PHE A 1 161 ? -5.044 6.151 -2.645 1.00 96.62 161 PHE A CA 1
ATOM 1319 C C . PHE A 1 161 ? -6.204 6.711 -3.484 1.00 96.62 161 PHE A C 1
ATOM 1321 O O . PHE A 1 161 ? -6.694 6.035 -4.389 1.00 96.62 161 PHE A O 1
ATOM 1328 N N . GLU A 1 162 ? -6.640 7.942 -3.208 1.00 96.69 162 GLU A N 1
ATOM 1329 C CA . GLU A 1 162 ? -7.726 8.606 -3.941 1.00 96.69 162 GLU A CA 1
ATOM 1330 C C . GLU A 1 162 ? -7.375 8.791 -5.426 1.00 96.69 162 GLU A C 1
ATOM 1332 O O . GLU A 1 162 ? -8.193 8.508 -6.304 1.00 96.69 162 GLU A O 1
ATOM 1337 N N . GLU A 1 163 ? -6.140 9.187 -5.728 1.00 98.12 163 GLU A N 1
ATOM 1338 C CA . GLU A 1 163 ? -5.655 9.353 -7.098 1.00 98.12 163 GLU A CA 1
ATOM 1339 C C . GLU A 1 163 ? -5.501 8.019 -7.834 1.00 98.12 163 GLU A C 1
ATOM 1341 O O . GLU A 1 163 ? -5.817 7.950 -9.025 1.00 98.12 163 GLU A O 1
ATOM 1346 N N . MET A 1 164 ? -5.102 6.946 -7.140 1.00 98.31 164 MET A N 1
ATOM 1347 C CA . MET A 1 164 ? -5.136 5.591 -7.697 1.00 98.31 164 MET A CA 1
ATOM 1348 C C . MET A 1 164 ? -6.567 5.167 -8.038 1.00 98.31 164 MET A C 1
ATOM 1350 O O . MET A 1 164 ? -6.805 4.682 -9.141 1.00 98.31 164 MET A O 1
ATOM 1354 N N . CYS A 1 165 ? -7.544 5.416 -7.162 1.00 98.12 165 CYS A N 1
ATOM 1355 C CA . CYS A 1 165 ? -8.952 5.117 -7.448 1.00 98.12 165 CYS A CA 1
ATOM 1356 C C . CYS A 1 165 ? -9.457 5.882 -8.684 1.00 98.12 165 CYS A C 1
ATOM 1358 O O . CYS A 1 165 ? -10.069 5.296 -9.578 1.00 98.12 165 CYS A O 1
ATOM 1360 N N . ILE A 1 166 ? -9.150 7.182 -8.777 1.00 98.25 166 ILE A N 1
ATOM 1361 C CA . ILE A 1 166 ? -9.500 8.017 -9.937 1.00 98.25 166 ILE A CA 1
ATOM 1362 C C . ILE A 1 166 ? -8.848 7.481 -11.214 1.00 98.25 166 ILE A C 1
ATOM 1364 O O . ILE A 1 166 ? -9.494 7.425 -12.263 1.00 98.25 166 ILE A O 1
ATOM 1368 N N . PHE A 1 167 ? -7.573 7.101 -11.145 1.00 98.56 167 PHE A N 1
ATOM 1369 C CA . PHE A 1 167 ? -6.856 6.529 -12.277 1.00 98.56 167 PHE A CA 1
ATOM 1370 C C . PHE A 1 167 ? -7.503 5.228 -12.751 1.00 98.56 167 PHE A C 1
ATOM 1372 O O . PHE A 1 167 ? -7.769 5.097 -13.945 1.00 98.56 167 PHE A O 1
ATOM 1379 N N . MET A 1 168 ? -7.813 4.314 -11.830 1.00 98.56 168 MET A N 1
ATOM 1380 C CA . MET A 1 168 ? -8.433 3.027 -12.148 1.00 98.56 168 MET A CA 1
ATOM 1381 C C . MET A 1 168 ? -9.781 3.209 -12.845 1.00 98.56 168 MET A C 1
ATOM 1383 O O . MET A 1 168 ? -10.020 2.616 -13.901 1.00 98.56 168 MET A O 1
ATOM 1387 N N . LYS A 1 169 ? -10.607 4.137 -12.348 1.00 98.31 169 LYS A N 1
ATOM 1388 C CA . LYS A 1 169 ? -11.881 4.472 -12.984 1.00 98.31 169 LYS A CA 1
ATOM 1389 C C . LYS A 1 169 ? -11.701 5.068 -14.377 1.00 98.31 169 LYS A C 1
ATOM 1391 O O . LYS A 1 169 ? -12.392 4.669 -15.310 1.00 98.31 169 LYS A O 1
ATOM 1396 N N . LYS A 1 170 ? -10.773 6.016 -14.539 1.00 98.31 170 LYS A N 1
ATOM 1397 C CA . LYS A 1 170 ? -10.557 6.716 -15.816 1.00 98.31 170 LYS A CA 1
ATOM 1398 C C . LYS A 1 170 ? -9.913 5.839 -16.887 1.00 98.31 170 LYS A C 1
ATOM 1400 O O . LYS A 1 170 ? -10.253 5.991 -18.054 1.00 98.31 170 LYS A O 1
ATOM 1405 N N . GLN A 1 171 ? -8.956 4.990 -16.520 1.00 98.38 171 GLN A N 1
ATOM 1406 C CA . GLN A 1 171 ? -8.199 4.192 -17.489 1.00 98.38 171 GLN A CA 1
ATOM 1407 C C . GLN A 1 171 ? -8.847 2.851 -17.810 1.00 98.38 171 GLN A C 1
ATOM 1409 O O . GLN A 1 171 ? -8.703 2.382 -18.935 1.00 98.38 171 GLN A O 1
ATOM 1414 N N . PHE A 1 172 ? -9.543 2.246 -16.848 1.00 97.62 172 PHE A N 1
ATOM 1415 C CA . PHE A 1 172 ? -10.059 0.883 -16.987 1.00 97.62 172 PHE A CA 1
ATOM 1416 C C . PHE A 1 172 ? -11.571 0.781 -16.759 1.00 97.62 172 PHE A C 1
ATOM 1418 O O . PHE A 1 172 ? -12.137 -0.292 -16.916 1.00 97.62 172 PHE A O 1
ATOM 1425 N N . GLY A 1 173 ? -12.246 1.872 -16.381 1.00 98.06 173 GLY A N 1
ATOM 1426 C CA . GLY A 1 173 ? -13.671 1.840 -16.039 1.00 98.06 173 GLY A CA 1
ATOM 1427 C C . GLY A 1 173 ? -13.976 1.183 -14.688 1.00 98.06 173 GLY A C 1
ATOM 1428 O O . GLY A 1 173 ? -15.150 1.064 -14.339 1.00 98.06 173 GLY A O 1
ATOM 1429 N N . ILE A 1 174 ? -12.944 0.810 -13.923 1.00 98.31 174 ILE A N 1
ATOM 1430 C CA . ILE A 1 174 ? -13.032 0.030 -12.683 1.00 98.31 174 ILE A CA 1
ATOM 1431 C C . ILE A 1 174 ? -13.239 0.956 -11.483 1.00 98.31 174 ILE A C 1
ATOM 1433 O O . ILE A 1 174 ? -12.422 1.840 -11.223 1.00 98.31 174 ILE A O 1
ATOM 1437 N N . ASP A 1 175 ? -14.312 0.733 -10.725 1.00 97.62 175 ASP A N 1
ATOM 1438 C CA . ASP A 1 175 ? -14.533 1.393 -9.437 1.00 97.62 175 ASP A CA 1
ATOM 1439 C C . ASP A 1 175 ? -13.889 0.583 -8.308 1.00 97.62 175 ASP A C 1
ATOM 1441 O O . ASP A 1 175 ? -14.206 -0.589 -8.111 1.00 97.62 175 ASP A O 1
ATOM 1445 N N . ILE A 1 176 ? -13.017 1.222 -7.524 1.00 96.12 176 ILE A N 1
ATOM 1446 C CA . ILE A 1 176 ? -12.502 0.635 -6.283 1.00 96.12 176 ILE A CA 1
ATOM 1447 C C . ILE A 1 176 ? -13.461 1.006 -5.142 1.00 96.12 176 ILE A C 1
ATOM 1449 O O . ILE A 1 176 ? -13.645 2.198 -4.880 1.00 96.12 176 ILE A O 1
ATOM 1453 N N . PRO A 1 177 ? -14.059 0.028 -4.433 1.00 90.44 177 PRO A N 1
ATOM 1454 C CA . PRO A 1 177 ? -15.016 0.313 -3.370 1.00 90.44 177 PRO A CA 1
ATOM 1455 C C . PRO A 1 177 ? -14.422 1.136 -2.222 1.00 90.44 177 PRO A C 1
ATOM 1457 O O . PRO A 1 177 ? -13.303 0.882 -1.759 1.00 90.44 177 PRO A O 1
ATOM 1460 N N . GLU A 1 178 ? -15.222 2.070 -1.698 1.00 86.44 178 GLU A N 1
ATOM 1461 C CA . GLU A 1 178 ? -14.847 2.866 -0.531 1.00 86.44 178 GLU A CA 1
ATOM 1462 C C . GLU A 1 178 ? -14.593 1.975 0.696 1.00 86.44 178 GLU A C 1
ATOM 1464 O O . GLU A 1 178 ? -15.284 0.990 0.971 1.00 86.44 178 GLU A O 1
ATOM 1469 N N . VAL A 1 179 ? -13.595 2.355 1.490 1.00 84.12 179 VAL A N 1
ATOM 1470 C CA . VAL A 1 179 ? -13.217 1.648 2.710 1.00 84.12 179 VAL A CA 1
ATOM 1471 C C . VAL A 1 179 ? -14.071 2.138 3.877 1.00 84.12 179 VAL A C 1
ATOM 1473 O O . VAL A 1 179 ? -13.749 3.117 4.561 1.00 84.12 179 VAL A O 1
ATOM 1476 N N . THR A 1 180 ? -15.140 1.400 4.165 1.00 83.81 180 THR A N 1
ATOM 1477 C CA . THR A 1 180 ? -15.940 1.597 5.378 1.00 83.81 180 THR A CA 1
ATOM 1478 C C . THR A 1 180 ? -15.591 0.548 6.434 1.00 83.81 180 THR A C 1
ATOM 1480 O O . THR A 1 180 ? -15.371 -0.618 6.125 1.00 83.81 180 THR A O 1
ATOM 1483 N N . TYR A 1 181 ? -15.521 0.960 7.705 1.00 84.25 181 TYR A N 1
ATOM 1484 C CA . TYR A 1 181 ? -15.271 0.042 8.820 1.00 84.25 181 TYR A CA 1
ATOM 1485 C C . TYR A 1 181 ? -16.266 0.299 9.960 1.00 84.25 181 TYR A C 1
ATOM 1487 O O . TYR A 1 181 ? -16.227 1.334 10.641 1.00 84.25 181 TYR A O 1
ATOM 1495 N N . LYS A 1 182 ? -17.189 -0.654 10.139 1.00 88.88 182 LYS A N 1
ATOM 1496 C CA . LYS A 1 182 ? -18.297 -0.630 11.119 1.00 88.88 182 LYS A CA 1
ATOM 1497 C C . LYS A 1 182 ? -18.201 -1.758 12.156 1.00 88.88 182 LYS A C 1
ATOM 1499 O O . LYS A 1 182 ? -19.200 -2.178 12.727 1.00 88.88 182 LYS A O 1
ATOM 1504 N N . LYS A 1 183 ? -16.997 -2.283 12.374 1.00 94.00 183 LYS A N 1
ATOM 1505 C CA . LYS A 1 183 ? -16.730 -3.356 13.336 1.00 94.00 183 LYS A CA 1
ATOM 1506 C C . LYS A 1 183 ? -15.837 -2.851 14.464 1.00 94.00 183 LYS A C 1
ATOM 1508 O O . LYS A 1 183 ? -15.072 -1.898 14.292 1.00 94.00 183 LYS A O 1
ATOM 1513 N N . CYS A 1 184 ? -15.880 -3.524 15.608 1.00 95.19 184 CYS A N 1
ATOM 1514 C CA . CYS A 1 184 ? -14.838 -3.386 16.617 1.00 95.19 184 CYS A CA 1
ATOM 1515 C C . CYS A 1 184 ? -13.505 -3.915 16.062 1.00 95.19 184 CYS A C 1
ATOM 1517 O O . CYS A 1 184 ? -13.460 -4.994 15.483 1.00 95.19 184 CYS A O 1
ATOM 1519 N N . TRP A 1 185 ? -12.409 -3.185 16.260 1.00 94.69 185 TRP A N 1
ATOM 1520 C CA . TRP A 1 185 ? -11.084 -3.577 15.765 1.00 94.69 185 TRP A CA 1
ATOM 1521 C C . TRP A 1 185 ? -10.510 -4.810 16.471 1.00 94.69 185 TRP A C 1
ATOM 1523 O O . TRP A 1 185 ? -9.773 -5.568 15.848 1.00 94.69 185 TRP A O 1
ATOM 1533 N N . ALA A 1 186 ? -10.911 -5.028 17.729 1.00 94.94 186 ALA A N 1
ATOM 1534 C CA . ALA A 1 186 ? -10.436 -6.127 18.566 1.00 94.94 186 ALA A CA 1
ATOM 1535 C C . ALA A 1 186 ? -11.275 -7.412 18.465 1.00 94.94 186 ALA A C 1
ATOM 1537 O O . ALA A 1 186 ? -10.726 -8.502 18.497 1.00 94.94 186 ALA A O 1
ATOM 1538 N N . CYS A 1 187 ? -12.610 -7.298 18.447 1.00 94.44 187 CYS A N 1
ATOM 1539 C CA . CYS A 1 187 ? -13.516 -8.456 18.537 1.00 94.44 187 CYS A CA 1
ATOM 1540 C C . CYS A 1 187 ? -14.495 -8.577 17.366 1.00 94.44 187 CYS A C 1
ATOM 1542 O O . CYS A 1 187 ? -15.403 -9.398 17.423 1.00 94.44 187 CYS A O 1
ATOM 1544 N N . GLU A 1 188 ? -14.362 -7.713 16.358 1.00 93.75 188 GLU A N 1
ATOM 1545 C CA . GLU A 1 188 ? -15.105 -7.734 15.089 1.00 93.75 188 GLU A CA 1
ATOM 1546 C C . GLU A 1 188 ? -16.634 -7.615 15.162 1.00 93.75 188 GLU A C 1
ATOM 1548 O O . GLU A 1 188 ? -17.296 -7.548 14.127 1.00 93.75 188 GLU A O 1
ATOM 1553 N N . LYS A 1 189 ? -17.206 -7.488 16.365 1.00 95.12 189 LYS A N 1
ATOM 1554 C CA . LYS A 1 189 ? -18.635 -7.221 16.559 1.00 95.12 189 LYS A CA 1
ATOM 1555 C C . LYS A 1 189 ? -19.049 -5.957 15.808 1.00 95.12 189 LYS A C 1
ATOM 1557 O O . LYS A 1 189 ? -18.361 -4.937 15.897 1.00 95.12 189 LYS A O 1
ATOM 1562 N N . ILE A 1 190 ? -20.172 -6.042 15.101 1.00 94.38 190 ILE A N 1
ATOM 1563 C CA . ILE A 1 190 ? -20.832 -4.920 14.424 1.00 94.38 190 ILE A CA 1
ATOM 1564 C C . ILE A 1 190 ? -21.664 -4.148 15.454 1.00 94.38 190 ILE A C 1
ATOM 1566 O O . ILE A 1 190 ? -22.211 -4.740 16.384 1.00 94.38 190 ILE A O 1
ATOM 1570 N N . GLY A 1 191 ? -21.731 -2.832 15.300 1.00 88.62 191 GLY A N 1
ATOM 1571 C CA . GLY A 1 191 ? -22.533 -1.948 16.136 1.00 88.62 191 GLY A CA 1
ATOM 1572 C C . GLY A 1 191 ? -22.352 -0.492 15.725 1.00 88.62 191 GLY A C 1
ATOM 1573 O O . GLY A 1 191 ? -21.489 -0.180 14.902 1.00 88.62 191 GLY A O 1
ATOM 1574 N N . ASP A 1 192 ? -23.152 0.387 16.320 1.00 81.50 192 ASP A N 1
ATOM 1575 C CA . ASP A 1 192 ? -23.174 1.807 15.955 1.00 81.50 192 ASP A CA 1
ATOM 1576 C C . ASP A 1 192 ? -22.473 2.693 17.002 1.00 81.50 192 ASP A C 1
ATOM 1578 O O . ASP A 1 192 ? -21.779 3.645 16.643 1.00 81.50 192 ASP A O 1
ATOM 1582 N N . ASP A 1 193 ? -22.510 2.303 18.282 1.00 88.69 193 ASP A N 1
ATOM 1583 C CA . ASP A 1 193 ? -21.893 3.042 19.393 1.00 88.69 193 ASP A CA 1
ATOM 1584 C C . ASP A 1 193 ? -20.502 2.509 19.766 1.00 88.69 193 ASP A C 1
ATOM 1586 O O . ASP A 1 193 ? -20.292 1.827 20.776 1.00 88.69 193 ASP A O 1
ATOM 1590 N N . PHE A 1 194 ? -19.503 2.840 18.947 1.00 95.50 194 PHE A N 1
ATOM 1591 C CA . PHE A 1 194 ? -18.108 2.533 19.262 1.00 95.50 194 PHE A CA 1
ATOM 1592 C C . PHE A 1 194 ? -17.367 3.693 19.918 1.00 95.50 194 PHE A C 1
ATOM 1594 O O . PHE A 1 194 ? -17.428 4.845 19.496 1.00 95.50 194 PHE A O 1
ATOM 1601 N N . LYS A 1 195 ? -16.529 3.349 20.896 1.00 95.25 195 LYS A N 1
ATOM 1602 C CA . LYS A 1 195 ? -15.497 4.240 21.424 1.00 95.25 195 LYS A CA 1
ATOM 1603 C C . LYS A 1 195 ? -14.346 4.293 20.429 1.00 95.25 195 LYS A C 1
ATOM 1605 O O . LYS A 1 195 ? -13.852 3.251 20.000 1.00 95.25 195 LYS A O 1
ATOM 1610 N N . VAL A 1 196 ? -13.893 5.492 20.092 1.00 95.69 196 VAL A N 1
ATOM 1611 C CA . VAL A 1 196 ? -12.729 5.681 19.220 1.00 95.69 196 VAL A CA 1
ATOM 1612 C C . VAL A 1 196 ? -11.440 5.756 20.030 1.00 95.69 196 VAL A C 1
ATOM 1614 O O . VAL A 1 196 ? -11.429 6.225 21.171 1.00 95.69 196 VAL A O 1
ATOM 1617 N N . CYS A 1 197 ? -10.332 5.305 19.444 1.00 96.75 197 CYS A N 1
ATOM 1618 C CA . CYS A 1 197 ? -9.015 5.458 20.050 1.00 96.75 197 CYS A CA 1
ATOM 1619 C C . CYS A 1 197 ? -8.729 6.935 20.338 1.00 96.75 197 CYS A C 1
ATOM 1621 O O . CYS A 1 197 ? -8.860 7.779 19.456 1.00 96.75 197 CYS A O 1
ATOM 1623 N N . GLY A 1 198 ? -8.272 7.247 21.552 1.00 94.94 198 GLY A N 1
ATOM 1624 C CA . GLY A 1 198 ? -7.972 8.620 21.954 1.00 94.94 198 GLY A CA 1
ATOM 1625 C C . GLY A 1 198 ? -6.857 9.284 21.138 1.00 94.94 198 GLY A C 1
ATOM 1626 O O . GLY A 1 198 ? -6.906 10.502 20.991 1.00 94.94 198 GLY A O 1
ATOM 1627 N N . LYS A 1 199 ? -5.914 8.498 20.593 1.00 93.38 199 LYS A N 1
ATOM 1628 C CA . LYS A 1 199 ? -4.744 8.972 19.835 1.00 93.38 199 LYS A CA 1
ATOM 1629 C C . LYS A 1 199 ? -5.043 9.115 18.339 1.00 93.38 199 LYS A C 1
ATOM 1631 O O . LYS A 1 199 ? -5.041 10.228 17.834 1.00 93.38 199 LYS A O 1
ATOM 1636 N N . CYS A 1 200 ? -5.351 8.019 17.637 1.00 94.12 200 CYS A N 1
ATOM 1637 C CA . CYS A 1 200 ? -5.628 8.091 16.196 1.00 94.12 200 CYS A CA 1
ATOM 1638 C C . CYS A 1 200 ? -7.027 8.616 15.857 1.00 94.12 200 CYS A C 1
ATOM 1640 O O . CYS A 1 200 ? -7.226 9.110 14.763 1.00 94.12 200 CYS A O 1
ATOM 1642 N N . LYS A 1 201 ? -8.025 8.493 16.739 1.00 94.38 201 LYS A N 1
ATOM 1643 C CA . LYS A 1 201 ? -9.440 8.777 16.415 1.00 94.38 201 LYS A CA 1
ATOM 1644 C C . LYS A 1 201 ? -10.037 7.924 15.272 1.00 94.38 201 LYS A C 1
ATOM 1646 O O . LYS A 1 201 ? -11.166 8.171 14.871 1.00 94.38 201 LYS A O 1
ATOM 1651 N N . ILE A 1 202 ? -9.322 6.899 14.792 1.00 93.50 202 ILE A N 1
ATOM 1652 C CA . ILE A 1 202 ? -9.739 6.014 13.689 1.00 93.50 202 ILE A CA 1
ATOM 1653 C C . ILE A 1 202 ? -10.223 4.656 14.202 1.00 93.50 202 ILE A C 1
ATOM 1655 O O . ILE A 1 202 ? -11.311 4.207 13.844 1.00 93.50 202 ILE A O 1
ATOM 1659 N N . ALA A 1 203 ? -9.431 3.995 15.050 1.00 94.94 203 ALA A N 1
ATOM 1660 C CA . ALA A 1 203 ? -9.758 2.658 15.531 1.00 94.94 203 ALA A CA 1
ATOM 1661 C C . ALA A 1 203 ? -10.977 2.669 16.464 1.00 94.94 203 ALA A C 1
ATOM 1663 O O . ALA A 1 203 ? -11.063 3.508 17.364 1.00 94.94 203 ALA A O 1
ATOM 1664 N N . LYS A 1 204 ? -11.904 1.728 16.248 1.00 95.75 204 LYS A N 1
ATOM 1665 C CA . LYS A 1 204 ? -13.215 1.653 16.913 1.00 95.75 204 LYS A CA 1
ATOM 1666 C C . LYS A 1 204 ? -13.31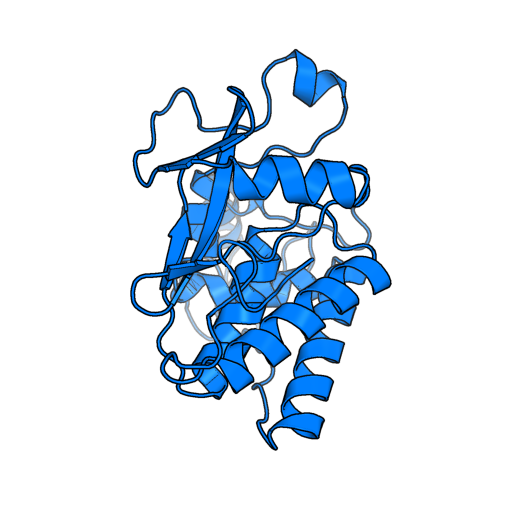2 0.440 17.836 1.00 95.75 204 LYS A C 1
ATOM 1668 O O . LYS A 1 204 ? -12.960 -0.674 17.449 1.00 95.75 204 LYS A O 1
ATOM 1673 N N . TYR A 1 205 ? -13.857 0.631 19.035 1.00 97.00 205 TYR A N 1
ATOM 1674 C CA . TYR A 1 205 ? -13.955 -0.405 20.062 1.00 97.00 205 TYR A CA 1
ATOM 1675 C C . TYR A 1 205 ? -15.302 -0.386 20.778 1.00 97.00 205 TYR A C 1
ATOM 1677 O O . TYR A 1 205 ? -15.770 0.664 21.207 1.00 97.00 205 TYR A O 1
ATOM 1685 N N . CYS A 1 206 ? -15.896 -1.560 21.003 1.00 96.81 206 CYS A N 1
ATOM 1686 C CA . CYS A 1 206 ? -17.126 -1.674 21.797 1.00 96.81 206 CYS A CA 1
ATOM 1687 C C . CYS A 1 206 ? -16.893 -1.419 23.296 1.00 96.81 206 CYS A C 1
ATOM 1689 O O . CYS A 1 206 ? -17.816 -1.092 24.035 1.00 96.81 206 CYS A O 1
ATOM 1691 N N . SER A 1 207 ? -15.652 -1.550 23.778 1.00 96.38 207 SER A N 1
ATOM 1692 C CA . SER A 1 207 ? -15.319 -1.357 25.189 1.00 96.38 207 SER A CA 1
ATOM 1693 C C . SER A 1 207 ? -13.874 -0.89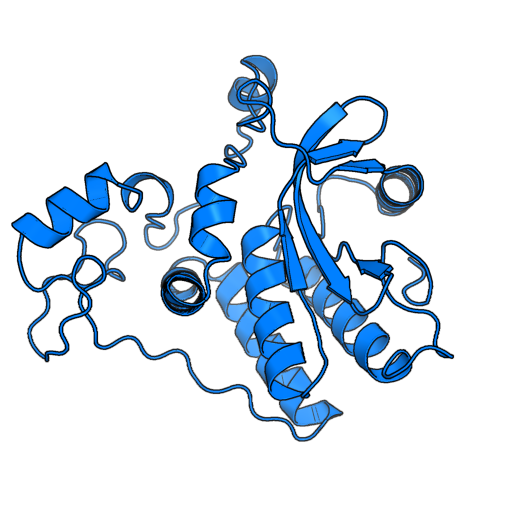8 25.391 1.00 96.38 207 SER A C 1
ATOM 1695 O O . SER A 1 207 ? -13.011 -1.084 24.532 1.00 96.38 207 SER A O 1
ATOM 1697 N N . ARG A 1 208 ? -13.587 -0.351 26.583 1.00 96.81 208 ARG A N 1
ATOM 1698 C CA . ARG A 1 208 ? -12.207 -0.048 27.007 1.00 96.81 208 ARG A CA 1
ATOM 1699 C C . ARG A 1 208 ? -11.346 -1.313 27.091 1.00 96.81 208 ARG A C 1
ATOM 1701 O O . ARG A 1 208 ? -10.143 -1.231 26.873 1.00 96.81 208 ARG A O 1
ATOM 1708 N N . ASN A 1 209 ? -11.945 -2.468 27.394 1.00 97.69 209 ASN A N 1
ATOM 1709 C CA . ASN A 1 209 ? -11.230 -3.743 27.440 1.00 97.69 209 ASN A CA 1
ATOM 1710 C C . ASN A 1 209 ? -10.737 -4.149 26.044 1.00 97.69 209 ASN A C 1
ATOM 1712 O O . ASN A 1 209 ? -9.563 -4.453 25.871 1.00 97.69 209 ASN A O 1
ATOM 1716 N N . CYS A 1 210 ? -11.605 -4.047 25.032 1.00 97.62 210 CYS A N 1
ATOM 1717 C CA . CYS A 1 210 ? -11.236 -4.303 23.639 1.00 97.62 210 CYS A CA 1
ATOM 1718 C C . CYS A 1 210 ? -10.118 -3.370 23.163 1.00 97.62 210 CYS A C 1
ATOM 1720 O O . CYS A 1 210 ? -9.160 -3.843 22.565 1.00 97.62 210 CYS A O 1
ATOM 1722 N N . GLN A 1 211 ? -10.192 -2.076 23.492 1.00 97.62 211 GLN A N 1
ATOM 1723 C CA . GLN A 1 211 ? -9.116 -1.135 23.174 1.00 97.62 211 GLN A CA 1
ATOM 1724 C C . GLN A 1 211 ? -7.791 -1.518 23.846 1.00 97.62 211 GLN A C 1
ATOM 1726 O O . GLN A 1 211 ? -6.753 -1.496 23.198 1.00 97.62 211 GLN A O 1
ATOM 1731 N N . ARG A 1 212 ? -7.802 -1.869 25.141 1.00 97.06 212 ARG A N 1
ATOM 1732 C CA . ARG A 1 212 ? -6.584 -2.268 25.871 1.00 97.06 212 ARG A CA 1
ATOM 1733 C C . ARG A 1 212 ? -5.964 -3.544 25.308 1.00 97.06 212 ARG A C 1
ATOM 1735 O O . ARG A 1 212 ? -4.741 -3.629 25.247 1.00 97.06 212 ARG A O 1
ATOM 1742 N N . ASN A 1 213 ? -6.789 -4.508 24.914 1.00 95.88 213 ASN A N 1
ATOM 1743 C CA . ASN A 1 213 ? -6.316 -5.755 24.322 1.00 95.88 213 ASN A CA 1
ATOM 1744 C C . ASN A 1 213 ? -5.683 -5.502 22.952 1.00 95.88 213 ASN A C 1
ATOM 1746 O O . ASN A 1 213 ? -4.544 -5.906 22.746 1.00 95.88 213 ASN A O 1
ATOM 1750 N N . ASP A 1 214 ? -6.357 -4.755 22.072 1.00 94.81 214 ASP A N 1
ATOM 1751 C CA . ASP A 1 214 ? -5.814 -4.407 20.751 1.00 94.81 214 ASP A CA 1
ATOM 1752 C C . ASP A 1 214 ? -4.532 -3.569 20.863 1.00 94.81 214 ASP A C 1
ATOM 1754 O O . ASP A 1 214 ? -3.551 -3.810 20.164 1.00 94.81 214 ASP A O 1
ATOM 1758 N N . TRP A 1 215 ? -4.492 -2.631 21.820 1.00 94.50 215 TRP A N 1
ATOM 1759 C CA . TRP A 1 215 ? -3.313 -1.811 22.113 1.00 94.50 215 TRP A CA 1
ATOM 1760 C C . TRP A 1 215 ? -2.081 -2.642 22.459 1.00 94.50 215 TRP A C 1
ATOM 1762 O O . TRP A 1 215 ? -0.994 -2.336 21.979 1.00 94.50 215 TRP A O 1
ATOM 1772 N N . LYS A 1 216 ? -2.250 -3.682 23.285 1.00 91.62 216 LYS A N 1
ATOM 1773 C CA . LYS A 1 216 ? -1.163 -4.590 23.673 1.00 91.62 216 LYS A CA 1
ATOM 1774 C C . LYS A 1 216 ? -0.752 -5.535 22.549 1.00 91.62 216 LYS A C 1
ATOM 1776 O O . LYS A 1 216 ? 0.402 -5.938 22.520 1.00 91.62 216 LYS A O 1
ATOM 1781 N N . GLN A 1 217 ? -1.689 -5.921 21.685 1.00 88.19 217 GLN A N 1
ATOM 1782 C CA . GLN A 1 217 ? -1.413 -6.862 20.605 1.00 88.19 217 GLN A CA 1
ATOM 1783 C C . GLN A 1 217 ? -0.648 -6.206 19.459 1.00 88.19 217 GLN A C 1
ATOM 1785 O O . GLN A 1 217 ? 0.369 -6.753 19.041 1.00 88.19 217 GLN A O 1
ATOM 1790 N N . LEU A 1 218 ? -1.131 -5.061 18.959 1.00 87.81 218 LEU A N 1
ATOM 1791 C CA . LEU A 1 218 ? -0.461 -4.352 17.866 1.00 87.81 218 LEU A CA 1
ATOM 1792 C C . LEU A 1 218 ? -0.866 -2.886 17.696 1.00 87.81 218 LEU A C 1
ATOM 1794 O O . LEU A 1 218 ? -0.079 -2.108 17.166 1.00 87.81 218 LEU A O 1
ATOM 1798 N N . HIS A 1 219 ? -2.063 -2.457 18.127 1.00 91.31 219 HIS A N 1
ATOM 1799 C CA . HIS A 1 219 ? -2.547 -1.115 17.780 1.00 91.31 219 HIS A CA 1
ATOM 1800 C C . HIS A 1 219 ? -1.576 -0.007 18.205 1.00 91.31 219 HIS A C 1
ATOM 1802 O O . HIS A 1 219 ? -1.477 0.994 17.507 1.00 91.31 219 HIS A O 1
ATOM 1808 N N . LYS A 1 220 ? -0.813 -0.191 19.292 1.00 89.25 220 LYS A N 1
ATOM 1809 C CA . LYS A 1 220 ? 0.238 0.749 19.705 1.00 89.25 220 LYS A CA 1
ATOM 1810 C C . LYS A 1 220 ? 1.249 1.048 18.589 1.00 89.25 220 LYS A C 1
ATOM 1812 O O . LYS A 1 220 ? 1.623 2.209 18.441 1.00 89.25 220 LYS A O 1
ATOM 1817 N N . GLU A 1 221 ? 1.659 0.028 17.842 1.00 84.75 221 GLU A N 1
ATOM 1818 C CA . GLU A 1 221 ? 2.697 0.085 16.802 1.00 84.75 221 GLU A CA 1
ATOM 1819 C C . GLU A 1 221 ? 2.177 0.730 15.510 1.00 84.75 221 GLU A C 1
ATOM 1821 O O . GLU A 1 221 ? 2.886 1.476 14.854 1.00 84.75 221 GLU A O 1
ATOM 1826 N N . ILE A 1 222 ? 0.899 0.517 15.188 1.00 86.44 222 ILE A N 1
ATOM 1827 C CA . ILE A 1 222 ? 0.265 1.021 13.956 1.00 86.44 222 ILE A CA 1
ATOM 1828 C C . ILE A 1 222 ? -0.605 2.267 14.180 1.00 86.44 222 ILE A C 1
ATOM 1830 O O . ILE A 1 222 ? -1.328 2.712 13.287 1.00 86.44 222 ILE A O 1
ATOM 1834 N N . CYS A 1 223 ? -0.646 2.807 15.400 1.00 89.69 223 CYS A N 1
ATOM 1835 C CA . CYS A 1 223 ? -1.536 3.915 15.733 1.00 89.69 223 CYS A CA 1
ATOM 1836 C C . CYS A 1 223 ? -1.019 5.231 15.139 1.00 89.69 223 CYS A C 1
ATOM 1838 O O . CYS A 1 223 ? -0.272 5.968 15.786 1.00 89.69 223 CYS A O 1
ATOM 1840 N N . LEU A 1 224 ? -1.537 5.584 13.965 1.00 86.12 224 LEU A N 1
ATOM 1841 C CA . LEU A 1 224 ? -1.244 6.847 13.287 1.00 86.12 224 LEU A CA 1
ATOM 1842 C C . LEU A 1 224 ? -2.081 7.976 13.890 1.00 86.12 224 LEU A C 1
ATOM 1844 O O . LEU A 1 224 ? -3.302 7.979 13.748 1.00 86.12 224 LEU A O 1
ATOM 1848 N N . ALA A 1 225 ? -1.462 8.923 14.594 1.00 86.94 225 ALA A N 1
ATOM 1849 C CA . ALA A 1 225 ? -2.163 10.128 15.043 1.00 86.94 225 ALA A CA 1
ATOM 1850 C C . ALA A 1 225 ? -2.426 11.061 13.846 1.00 86.94 225 ALA A C 1
ATOM 1852 O O . ALA A 1 225 ? -1.637 11.047 12.896 1.00 86.94 225 ALA A O 1
ATOM 1853 N N . PRO A 1 226 ? -3.490 11.884 13.868 1.00 83.69 226 PRO A N 1
ATOM 1854 C CA . PRO A 1 226 ? -3.668 12.921 12.857 1.00 83.69 226 PRO A CA 1
ATOM 1855 C C . PRO A 1 226 ? -2.412 13.797 12.774 1.00 83.69 226 PRO A C 1
ATOM 1857 O O . PRO A 1 226 ? -1.925 14.253 13.807 1.00 83.69 226 PRO A O 1
ATOM 1860 N N . ASN A 1 227 ? -1.890 14.010 11.565 1.00 69.81 227 ASN A N 1
ATOM 1861 C CA . ASN A 1 227 ? -0.687 14.815 11.304 1.00 69.81 227 ASN A CA 1
ATOM 1862 C C . ASN A 1 227 ? 0.611 14.295 11.956 1.00 69.81 227 ASN A C 1
ATOM 1864 O O . ASN A 1 227 ? 1.546 15.071 12.139 1.00 69.81 227 ASN A O 1
ATOM 1868 N N . SER A 1 228 ? 0.687 13.012 12.329 1.00 59.84 228 SER A N 1
ATOM 1869 C CA . SER A 1 228 ? 1.982 12.408 12.682 1.00 59.84 228 SER A CA 1
ATOM 1870 C C . SER A 1 228 ? 2.866 12.337 11.434 1.00 59.84 228 SER A C 1
ATOM 1872 O O . SER A 1 228 ? 2.390 11.871 10.396 1.00 59.84 228 SER A O 1
ATOM 1874 N N . TRP A 1 229 ? 4.110 12.807 11.535 1.00 48.81 229 TRP A N 1
ATOM 1875 C CA . TRP A 1 229 ? 5.180 12.551 10.569 1.00 48.81 229 TRP A CA 1
ATOM 1876 C C . TRP A 1 229 ? 5.882 11.292 11.027 1.00 48.81 229 TRP A C 1
ATOM 1878 O O . TRP A 1 229 ? 6.304 11.301 12.203 1.00 48.81 229 TRP A O 1
#